Protein AF-A0A2S9YL55-F1 (afdb_monomer)

pLDDT: mean 90.39, std 11.92, range [36.88, 98.56]

Nearest PDB structures (foldseek):
  6w2v-assembly2_B  TM=3.670E-01  e=2.953E+00  synthetic construct
  8dk2-assembly1_D  TM=2.443E-01  e=1.886E+00  Pseudomonas aeruginosa PA14
  6h2f-assembly1_H  TM=2.103E-01  e=3.089E+00  Aeromonas hydrophila subsp. hydrophila AL09-71
  8q72-assembly1_B  TM=2.507E-01  e=6.330E+00  Escherichia coli

Radius of gyration: 18.25 Å; Cα contacts (8 Å, |Δi|>4): 245; chains: 1; bounding box: 49×37×56 Å

Sequence (225 aa):
MFEYATLRELLMPIHGVIGLVAILSGVVALSLPKRPSGHPWAGRLFMLSMGLAIAVAAPVVFVGGNLFLMGVGLLVIYHGLVAWRLARLQPPKRRPGPLDRALHPGFAGAFLLFGGYGAWALLEGQGMGVVALVLSTISLGSVWHFRRFMNLDVFEADAWVGEHIRGVAAAFIASLTAFAAATGPRLAPGIPAVVLWLGPTVLLTPLFIWFGRQQEQPGSAADRP

Structure (mmCIF, N/CA/C/O backbone):
data_AF-A0A2S9YL55-F1
#
_entry.id   AF-A0A2S9YL55-F1
#
loop_
_atom_site.group_PDB
_atom_site.id
_atom_site.type_symbol
_atom_site.label_atom_id
_atom_site.label_alt_id
_atom_site.label_comp_id
_atom_site.label_asym_id
_atom_site.label_entity_id
_atom_site.label_seq_id
_atom_site.pdbx_PDB_ins_code
_atom_site.Cartn_x
_atom_site.Cartn_y
_atom_site.Cartn_z
_atom_site.occupancy
_atom_site.B_iso_or_equiv
_atom_site.auth_seq_id
_atom_site.auth_comp_id
_atom_site.auth_asym_id
_atom_site.auth_atom_id
_atom_site.pdbx_PDB_model_num
ATOM 1 N N . MET A 1 1 ? 21.821 7.452 -15.504 1.00 60.72 1 MET A N 1
ATOM 2 C CA . MET A 1 1 ? 22.178 6.067 -15.105 1.00 60.72 1 MET A CA 1
ATOM 3 C C . MET A 1 1 ? 23.008 6.020 -13.824 1.00 60.72 1 MET A C 1
ATOM 5 O O . MET A 1 1 ? 22.639 5.258 -12.944 1.00 60.72 1 MET A O 1
ATOM 9 N N . PHE A 1 2 ? 24.058 6.842 -13.682 1.00 67.94 2 PHE A N 1
ATOM 10 C CA . PHE A 1 2 ? 24.891 6.899 -12.466 1.00 67.94 2 PHE A CA 1
ATOM 11 C C . PHE A 1 2 ? 24.083 7.199 -11.185 1.00 67.94 2 PHE A C 1
ATOM 13 O O . PHE A 1 2 ? 24.164 6.456 -10.217 1.00 67.94 2 PHE A O 1
ATOM 20 N N . GLU A 1 3 ? 23.197 8.199 -11.227 1.00 84.31 3 GLU A N 1
ATOM 21 C CA . GLU A 1 3 ? 22.376 8.608 -10.076 1.00 84.31 3 GLU A CA 1
ATOM 22 C C . GLU A 1 3 ? 21.428 7.506 -9.559 1.00 84.31 3 GLU A C 1
ATOM 24 O O . GLU A 1 3 ? 21.328 7.280 -8.356 1.00 84.31 3 GLU A O 1
ATOM 29 N N . TYR A 1 4 ? 20.784 6.750 -10.459 1.00 90.06 4 TYR A N 1
ATOM 30 C CA . TYR A 1 4 ? 19.896 5.646 -10.075 1.00 90.06 4 TYR A CA 1
ATOM 31 C C . TYR A 1 4 ? 20.648 4.504 -9.379 1.00 90.06 4 TYR A C 1
ATOM 33 O O . TYR A 1 4 ? 20.168 3.973 -8.376 1.00 90.06 4 TYR A O 1
ATOM 41 N N . ALA A 1 5 ? 21.820 4.123 -9.900 1.00 91.06 5 ALA A N 1
ATOM 42 C CA . ALA A 1 5 ? 22.627 3.052 -9.322 1.00 91.06 5 ALA A CA 1
ATOM 43 C C . ALA A 1 5 ? 23.057 3.404 -7.891 1.00 91.06 5 ALA A C 1
ATOM 45 O O . ALA A 1 5 ? 22.820 2.617 -6.975 1.00 91.06 5 ALA A O 1
ATOM 46 N N . THR A 1 6 ? 23.562 4.624 -7.686 1.00 92.69 6 THR A N 1
ATOM 47 C CA . THR A 1 6 ? 23.957 5.125 -6.364 1.00 92.69 6 THR A CA 1
ATOM 48 C C . THR A 1 6 ? 22.781 5.164 -5.385 1.00 92.69 6 THR A C 1
ATOM 50 O O . THR A 1 6 ? 22.899 4.662 -4.267 1.00 92.69 6 THR A O 1
ATOM 53 N N . LEU A 1 7 ? 21.619 5.691 -5.799 1.00 93.06 7 LEU A N 1
ATOM 54 C CA . LEU A 1 7 ? 20.410 5.694 -4.961 1.00 93.06 7 LEU A CA 1
ATOM 55 C C . LEU A 1 7 ? 20.007 4.277 -4.555 1.00 93.06 7 LEU A C 1
ATOM 57 O O . LEU A 1 7 ? 19.679 4.018 -3.398 1.00 93.06 7 LEU A O 1
ATOM 61 N N . ARG A 1 8 ? 20.031 3.345 -5.508 1.00 93.50 8 ARG A N 1
ATOM 62 C CA . ARG A 1 8 ? 19.624 1.962 -5.281 1.00 93.50 8 ARG A CA 1
ATOM 63 C C . ARG A 1 8 ? 20.569 1.236 -4.326 1.00 93.50 8 ARG A C 1
ATOM 65 O O . ARG A 1 8 ? 20.087 0.530 -3.444 1.00 93.50 8 ARG A O 1
ATOM 72 N N . GLU A 1 9 ? 21.878 1.387 -4.498 1.00 94.19 9 GLU A N 1
ATOM 73 C CA . GLU A 1 9 ? 22.893 0.757 -3.643 1.00 94.19 9 GLU A CA 1
ATOM 74 C C . GLU A 1 9 ? 22.831 1.264 -2.202 1.00 94.19 9 GLU A C 1
ATOM 76 O O . GLU A 1 9 ? 22.986 0.475 -1.273 1.00 94.19 9 GLU A O 1
ATOM 81 N N . LEU A 1 10 ? 22.524 2.549 -2.010 1.00 95.12 10 LEU A N 1
ATOM 82 C CA . LEU A 1 10 ? 22.403 3.147 -0.684 1.00 95.12 10 LEU A CA 1
ATOM 83 C C . LEU A 1 10 ? 21.066 2.815 -0.001 1.00 95.12 10 LEU A C 1
ATOM 85 O O . LEU A 1 10 ? 21.038 2.412 1.161 1.00 95.12 10 LEU A O 1
ATOM 89 N N . LEU A 1 11 ? 19.943 2.996 -0.704 1.00 96.44 11 LEU A N 1
ATOM 90 C CA . LEU A 1 11 ? 18.610 2.976 -0.091 1.00 96.44 11 LEU A CA 1
ATOM 91 C C . LEU A 1 11 ? 18.001 1.573 -0.008 1.00 96.44 11 LEU A C 1
ATOM 93 O O . LEU A 1 11 ? 17.293 1.273 0.954 1.00 96.44 11 LEU A O 1
ATOM 97 N N . MET A 1 12 ? 18.262 0.685 -0.975 1.00 94.12 12 MET A N 1
ATOM 98 C CA . MET A 1 12 ? 17.594 -0.623 -1.001 1.00 94.12 12 MET A CA 1
ATOM 99 C C . MET A 1 12 ? 18.006 -1.580 0.125 1.00 94.12 12 MET A C 1
ATOM 101 O O . MET A 1 12 ? 17.120 -2.286 0.611 1.00 94.12 12 MET A O 1
ATOM 105 N N . PRO A 1 13 ? 19.270 -1.628 0.594 1.00 94.56 13 PRO A N 1
ATOM 106 C CA . PRO A 1 13 ? 19.617 -2.421 1.774 1.00 94.56 13 PRO A CA 1
ATOM 107 C C . PRO A 1 13 ? 18.875 -1.942 3.028 1.00 94.56 13 PRO A C 1
ATOM 109 O O . PRO A 1 13 ? 18.306 -2.753 3.759 1.00 94.56 13 PRO A O 1
ATOM 112 N N . ILE A 1 14 ? 18.806 -0.620 3.226 1.00 96.69 14 ILE A N 1
ATOM 113 C CA . ILE A 1 14 ? 18.085 0.013 4.339 1.00 96.69 14 ILE A CA 1
ATOM 114 C C . ILE A 1 14 ? 16.592 -0.330 4.257 1.00 96.69 14 ILE A C 1
ATOM 116 O O . ILE A 1 14 ? 16.011 -0.824 5.224 1.00 96.69 14 ILE A O 1
ATOM 120 N N . HIS A 1 15 ? 15.983 -0.147 3.083 1.00 96.06 15 HIS A N 1
ATOM 121 C CA . HIS A 1 15 ? 14.601 -0.546 2.824 1.00 96.06 15 HIS A CA 1
ATOM 122 C C . HIS A 1 15 ? 14.368 -2.033 3.113 1.00 96.06 15 HIS A C 1
ATOM 124 O O . HIS A 1 15 ? 13.374 -2.371 3.747 1.00 96.06 15 HIS A O 1
ATOM 130 N N . GLY A 1 16 ? 15.274 -2.917 2.685 1.00 94.38 16 GLY A N 1
ATOM 131 C CA . GLY A 1 16 ? 15.149 -4.362 2.876 1.00 94.38 16 GLY A CA 1
ATOM 132 C C . GLY A 1 16 ? 15.063 -4.759 4.351 1.00 94.38 16 GLY A C 1
ATOM 133 O O . GLY A 1 16 ? 14.180 -5.531 4.725 1.00 94.38 16 GLY A O 1
ATOM 134 N N . VAL A 1 17 ? 15.918 -4.183 5.202 1.00 96.25 17 VAL A N 1
ATOM 135 C CA . VAL A 1 17 ? 15.889 -4.428 6.656 1.00 96.25 17 VAL A CA 1
ATOM 136 C C . VAL A 1 17 ? 14.592 -3.905 7.273 1.00 96.25 17 VAL A C 1
ATOM 138 O O . VAL A 1 17 ? 13.907 -4.628 7.995 1.00 96.25 17 VAL A O 1
ATOM 141 N N . ILE A 1 18 ? 14.216 -2.664 6.961 1.00 97.62 18 ILE A N 1
ATOM 142 C CA . ILE A 1 18 ? 13.022 -2.024 7.531 1.00 97.62 18 ILE A CA 1
ATOM 143 C C . ILE A 1 18 ? 11.742 -2.731 7.056 1.00 97.62 18 ILE A C 1
ATOM 145 O O . ILE A 1 18 ? 10.824 -2.955 7.844 1.00 97.62 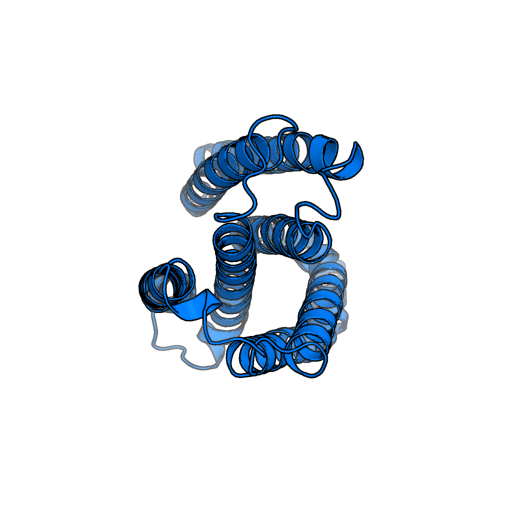18 ILE A O 1
ATOM 149 N N . GLY A 1 19 ? 11.692 -3.136 5.787 1.00 96.12 19 GLY A N 1
ATOM 150 C CA . GLY A 1 19 ? 10.588 -3.892 5.202 1.00 96.12 19 GLY A CA 1
ATOM 151 C C . GLY A 1 19 ? 10.430 -5.277 5.827 1.00 96.12 19 GLY A C 1
ATOM 152 O O . GLY A 1 19 ? 9.305 -5.704 6.088 1.00 96.12 19 GLY A O 1
ATOM 153 N N . LEU A 1 20 ? 11.535 -5.954 6.156 1.00 95.75 20 LEU A N 1
ATOM 154 C CA . LEU A 1 20 ? 11.481 -7.218 6.890 1.00 95.75 20 LEU A CA 1
ATOM 155 C C . LEU A 1 20 ? 10.920 -7.022 8.305 1.00 95.75 20 LEU A C 1
ATOM 157 O O . LEU A 1 20 ? 10.055 -7.788 8.727 1.00 95.75 20 LEU A O 1
ATOM 161 N N . VAL A 1 21 ? 11.339 -5.966 9.015 1.00 98.00 21 VAL A N 1
ATOM 162 C CA . VAL A 1 21 ? 10.763 -5.603 10.325 1.00 98.00 21 VAL A CA 1
ATOM 163 C C . VAL A 1 21 ? 9.258 -5.346 10.211 1.00 98.00 21 VAL A C 1
ATOM 165 O O . VAL A 1 21 ? 8.498 -5.812 11.064 1.00 98.00 21 VAL A O 1
ATOM 168 N N . ALA A 1 22 ? 8.806 -4.674 9.147 1.00 97.44 22 ALA A N 1
ATOM 169 C CA . ALA A 1 22 ? 7.382 -4.478 8.886 1.00 97.44 22 ALA A CA 1
ATOM 170 C C . ALA A 1 22 ? 6.656 -5.818 8.740 1.00 97.44 22 ALA A C 1
ATOM 172 O O . ALA A 1 22 ? 5.742 -6.111 9.506 1.00 97.44 22 ALA A O 1
ATOM 173 N N . ILE A 1 23 ? 7.097 -6.690 7.836 1.00 96.81 23 ILE A N 1
ATOM 174 C CA . ILE A 1 23 ? 6.432 -7.981 7.611 1.00 96.81 23 ILE A CA 1
ATOM 175 C C . ILE A 1 23 ? 6.397 -8.823 8.893 1.00 96.81 23 ILE A C 1
ATOM 177 O O . ILE A 1 23 ? 5.333 -9.320 9.266 1.00 96.81 23 ILE A O 1
ATOM 181 N N . LEU A 1 24 ? 7.521 -8.942 9.605 1.00 97.81 24 LEU A N 1
ATOM 182 C CA . LEU A 1 24 ? 7.599 -9.732 10.836 1.00 97.81 24 LEU A CA 1
ATOM 183 C C . LEU A 1 24 ? 6.692 -9.171 11.937 1.00 97.81 24 LEU A C 1
ATOM 185 O O . LEU A 1 24 ? 5.960 -9.928 12.573 1.00 97.81 24 LEU A O 1
ATOM 189 N N . SER A 1 25 ? 6.680 -7.853 12.141 1.00 97.31 25 SER A N 1
ATOM 190 C CA . SER A 1 25 ? 5.777 -7.228 13.116 1.00 97.31 25 SER A CA 1
ATOM 191 C C . SER A 1 25 ? 4.303 -7.348 12.717 1.00 97.31 25 SER A C 1
ATOM 193 O O . SER A 1 25 ? 3.460 -7.531 13.593 1.00 97.31 25 SER A O 1
ATOM 195 N N . GLY A 1 26 ? 3.987 -7.347 11.417 1.00 95.50 26 GLY A N 1
ATOM 196 C CA . GLY A 1 26 ? 2.656 -7.659 10.895 1.00 95.50 26 GLY A CA 1
ATOM 197 C C . GLY A 1 26 ? 2.220 -9.088 11.229 1.00 95.50 26 GLY A C 1
ATOM 198 O O . GLY A 1 26 ? 1.135 -9.284 11.775 1.00 95.50 26 GLY A O 1
ATOM 199 N N . VAL A 1 27 ? 3.089 -10.082 11.006 1.00 96.12 27 VAL A N 1
ATOM 200 C CA . VAL A 1 27 ? 2.835 -11.483 11.401 1.00 96.12 27 VAL A CA 1
ATOM 201 C C . VAL A 1 27 ? 2.608 -11.593 12.909 1.00 96.12 27 VAL A C 1
ATOM 203 O O . VAL A 1 27 ? 1.635 -12.207 13.344 1.00 96.12 27 VAL A O 1
ATOM 206 N N . VAL A 1 28 ? 3.459 -10.956 13.718 1.00 96.12 28 VAL A N 1
ATOM 207 C CA . VAL A 1 28 ? 3.296 -10.924 15.179 1.00 96.12 28 VAL A CA 1
ATOM 208 C C . VAL A 1 28 ? 1.954 -10.291 15.563 1.00 96.12 28 VAL A C 1
ATOM 210 O O . VAL A 1 28 ? 1.225 -10.854 16.378 1.00 96.12 28 VAL A O 1
ATOM 213 N N . ALA A 1 29 ? 1.569 -9.166 14.954 1.00 93.50 29 ALA A N 1
ATOM 214 C CA . ALA A 1 29 ? 0.298 -8.500 15.236 1.00 93.50 29 ALA A CA 1
ATOM 215 C C . ALA A 1 29 ? -0.919 -9.383 14.909 1.00 93.50 29 ALA A C 1
ATOM 217 O O . ALA A 1 29 ? -1.892 -9.382 15.669 1.00 93.50 29 ALA A O 1
ATOM 218 N N . LEU A 1 30 ? -0.867 -10.146 13.814 1.00 90.50 30 LEU A N 1
ATOM 219 C CA . LEU A 1 30 ? -1.931 -11.072 13.409 1.00 90.50 30 LEU A CA 1
ATOM 220 C C . LEU A 1 30 ? -2.069 -12.255 14.378 1.00 90.50 30 LEU A C 1
ATOM 222 O O . LEU A 1 30 ? -3.193 -12.635 14.730 1.00 90.50 30 LEU A O 1
ATOM 226 N N . SER A 1 31 ? -0.938 -12.781 14.851 1.00 91.12 31 SER A N 1
ATOM 227 C CA . SER A 1 31 ? -0.866 -13.929 15.763 1.00 91.12 31 SER A CA 1
ATOM 228 C C . SER A 1 31 ? -1.225 -13.587 17.209 1.00 91.12 31 SER A C 1
ATOM 230 O O . SER A 1 31 ? -1.668 -14.455 17.959 1.00 91.12 31 SER A O 1
ATOM 232 N N . LEU A 1 32 ? -1.061 -12.329 17.626 1.00 90.69 32 LEU A N 1
ATOM 233 C CA . LEU A 1 32 ? -1.348 -11.930 18.999 1.00 90.69 32 LEU A CA 1
ATOM 234 C C . LEU A 1 32 ? -2.860 -11.884 19.300 1.00 90.69 32 LEU A C 1
ATOM 236 O O . LEU A 1 32 ? -3.681 -11.565 18.425 1.00 90.69 32 LEU A O 1
ATOM 240 N N . PRO A 1 33 ? -3.253 -12.155 20.561 1.00 86.31 33 PRO A N 1
ATOM 241 C CA . PRO A 1 33 ? -4.602 -11.890 21.040 1.00 86.31 33 PRO A CA 1
ATOM 242 C C . PRO A 1 33 ? -4.965 -10.412 20.872 1.00 86.31 33 PRO A C 1
ATOM 244 O O . PRO A 1 33 ? -4.130 -9.524 21.066 1.00 86.31 33 PRO A O 1
ATOM 247 N N . LYS A 1 34 ? -6.234 -10.139 20.554 1.00 83.69 34 LYS A N 1
ATOM 248 C CA . LYS A 1 34 ? -6.747 -8.804 20.210 1.00 83.69 34 LYS A CA 1
ATOM 249 C C . LYS A 1 34 ? -7.053 -8.036 21.505 1.00 83.69 34 LYS A C 1
ATOM 251 O O . LYS A 1 34 ? -8.192 -7.710 21.811 1.00 83.69 34 LYS A O 1
ATOM 256 N N . ARG A 1 35 ? -6.001 -7.848 22.309 1.00 82.50 35 ARG A N 1
ATOM 257 C CA . ARG A 1 35 ? -5.983 -7.305 23.677 1.00 82.50 35 ARG A CA 1
ATOM 258 C C . ARG A 1 35 ? -5.182 -5.995 23.724 1.00 82.50 35 ARG A C 1
ATOM 260 O O . ARG A 1 35 ? -4.337 -5.779 22.854 1.00 82.50 35 ARG A O 1
ATOM 267 N N . PRO A 1 36 ? -5.384 -5.131 24.734 1.00 77.25 36 PRO A N 1
ATOM 268 C CA . PRO A 1 36 ? -4.877 -3.752 24.739 1.00 77.25 36 PRO A CA 1
ATOM 269 C C . PRO A 1 36 ? -3.349 -3.551 24.854 1.00 77.25 36 PRO A C 1
ATOM 271 O O . PRO A 1 36 ? -2.915 -2.411 24.988 1.00 77.25 36 PRO A O 1
ATOM 274 N N . SER A 1 37 ? -2.513 -4.590 24.767 1.00 84.31 37 SER A N 1
ATOM 275 C CA . SER A 1 37 ? -1.050 -4.468 24.897 1.00 84.31 37 SER A CA 1
ATOM 276 C C . SER A 1 37 ? -0.289 -4.963 23.663 1.00 84.31 37 SER A C 1
ATOM 278 O O . SER A 1 37 ? 0.221 -4.158 22.884 1.00 84.31 37 SER A O 1
ATOM 280 N N . GLY A 1 38 ? -0.242 -6.281 23.456 1.00 91.44 38 GLY A N 1
ATOM 281 C CA . GLY A 1 38 ? 0.610 -6.911 22.446 1.00 91.44 38 GLY A CA 1
ATOM 282 C C . GLY A 1 38 ? 0.236 -6.553 21.005 1.00 91.44 38 GLY A C 1
ATOM 283 O O . GLY A 1 38 ? 1.070 -6.041 20.260 1.00 91.44 38 GLY A O 1
ATOM 284 N N . HIS A 1 39 ? -1.020 -6.791 20.609 1.00 93.50 39 HIS A N 1
ATOM 285 C CA . HIS A 1 39 ? -1.483 -6.528 19.241 1.00 93.50 39 HIS A CA 1
ATOM 286 C C . HIS A 1 39 ? -1.327 -5.045 18.834 1.00 93.50 39 HIS A C 1
ATOM 288 O O . HIS A 1 39 ? -0.728 -4.785 17.789 1.00 93.50 39 HIS A O 1
ATOM 294 N N . PRO A 1 40 ? -1.757 -4.053 19.647 1.00 92.62 40 PRO A N 1
ATOM 295 C CA . PRO A 1 40 ? -1.553 -2.643 19.325 1.00 92.62 40 PRO A CA 1
ATOM 296 C C . PRO A 1 40 ? -0.082 -2.240 19.221 1.00 92.62 40 PRO A C 1
ATOM 298 O O . PRO A 1 40 ? 0.251 -1.404 18.387 1.00 92.62 40 PRO A O 1
ATOM 301 N N . TRP A 1 41 ? 0.804 -2.800 20.050 1.00 95.75 41 TRP A N 1
ATOM 302 C CA . TRP A 1 41 ? 2.236 -2.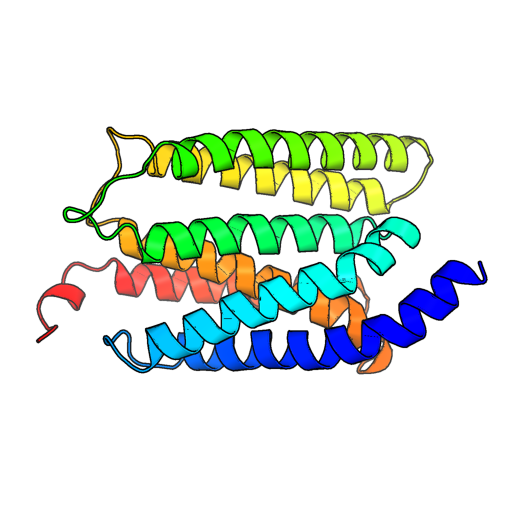508 19.961 1.00 95.75 41 TRP A CA 1
ATOM 303 C C . TRP A 1 41 ? 2.830 -3.034 18.649 1.00 95.75 41 TRP A C 1
ATOM 305 O O . TRP A 1 41 ? 3.434 -2.264 17.901 1.00 95.75 41 TRP A O 1
ATOM 315 N N . ALA A 1 42 ? 2.577 -4.305 18.322 1.00 96.19 42 ALA A N 1
ATOM 316 C CA . ALA A 1 42 ? 3.061 -4.918 17.086 1.00 96.19 42 ALA A CA 1
ATOM 317 C C . ALA A 1 42 ? 2.483 -4.221 15.842 1.00 96.19 42 ALA A C 1
ATOM 319 O O . ALA A 1 42 ? 3.215 -3.934 14.899 1.00 96.19 42 ALA A O 1
ATOM 320 N N . GLY A 1 43 ? 1.199 -3.844 15.872 1.00 95.06 43 GLY A N 1
ATOM 321 C CA . GLY A 1 43 ? 0.555 -3.084 14.799 1.00 95.06 43 GLY A CA 1
ATOM 322 C C . GLY A 1 43 ? 1.138 -1.678 14.605 1.00 95.06 43 GLY A C 1
ATOM 323 O O . GLY A 1 43 ? 1.261 -1.211 13.475 1.00 95.06 43 GLY A O 1
ATOM 324 N N . ARG A 1 44 ? 1.556 -0.996 15.682 1.00 95.94 44 ARG A N 1
ATOM 325 C CA . ARG A 1 44 ? 2.275 0.290 15.579 1.00 95.94 44 ARG A CA 1
ATOM 326 C C . ARG A 1 44 ? 3.655 0.110 14.969 1.00 95.94 44 ARG A C 1
ATOM 328 O O . ARG A 1 44 ? 4.023 0.904 14.108 1.00 95.94 44 ARG A O 1
ATOM 335 N N . LEU A 1 45 ? 4.393 -0.917 15.392 1.00 97.38 45 LEU A N 1
ATOM 336 C CA . LEU A 1 45 ? 5.698 -1.229 14.815 1.00 97.38 45 LEU A CA 1
ATOM 337 C C . LEU A 1 45 ? 5.571 -1.544 13.318 1.00 97.38 45 LEU A C 1
ATOM 339 O O . LEU A 1 45 ? 6.321 -0.971 12.530 1.00 97.38 45 LEU A O 1
ATOM 343 N N . PHE A 1 46 ? 4.576 -2.347 12.927 1.00 96.94 46 PHE A N 1
ATOM 344 C CA . PHE A 1 46 ? 4.237 -2.622 11.527 1.00 96.94 46 PHE A CA 1
ATOM 345 C C . PHE A 1 46 ? 3.994 -1.334 10.746 1.00 96.94 46 PHE A C 1
ATOM 347 O O . PHE A 1 46 ? 4.664 -1.082 9.751 1.00 96.94 46 PHE A O 1
ATOM 354 N N . MET A 1 47 ? 3.099 -0.470 11.227 1.00 96.62 47 MET A N 1
ATOM 355 C CA . MET A 1 47 ? 2.757 0.769 10.528 1.00 96.62 47 MET A CA 1
ATOM 356 C C . MET A 1 47 ? 3.933 1.745 10.405 1.00 96.62 47 MET A C 1
ATOM 358 O O . MET A 1 47 ? 4.115 2.350 9.349 1.00 96.62 47 MET A O 1
ATOM 362 N N . LEU A 1 48 ? 4.734 1.903 11.464 1.00 97.50 48 LEU A N 1
ATOM 363 C CA . LEU A 1 48 ? 5.891 2.802 11.458 1.00 97.50 48 LEU A CA 1
ATOM 364 C C . LEU A 1 48 ? 6.992 2.301 10.521 1.00 97.50 48 LEU A C 1
ATOM 366 O O . LEU A 1 48 ? 7.495 3.066 9.701 1.00 97.50 48 LEU A O 1
ATOM 370 N N . SER A 1 49 ? 7.342 1.017 10.613 1.00 97.81 49 SER A N 1
ATOM 371 C CA . SER A 1 49 ? 8.357 0.412 9.744 1.00 97.81 49 SER A CA 1
ATOM 372 C C . SER A 1 49 ? 7.902 0.373 8.286 1.00 97.81 49 SER A C 1
ATOM 374 O O . SER A 1 49 ? 8.671 0.742 7.408 1.00 97.81 49 SER A O 1
ATOM 376 N N . MET A 1 50 ? 6.640 0.046 8.011 1.00 97.12 50 MET A N 1
ATOM 377 C CA . MET A 1 50 ? 6.068 0.094 6.664 1.00 97.12 50 MET A CA 1
ATOM 378 C C . MET A 1 50 ? 6.132 1.507 6.065 1.00 97.12 50 MET A C 1
ATOM 380 O O . MET A 1 50 ? 6.586 1.676 4.934 1.00 97.12 50 MET A O 1
ATOM 384 N N . GLY A 1 51 ? 5.737 2.534 6.828 1.00 96.75 51 GLY A N 1
ATOM 385 C CA . GLY A 1 51 ? 5.826 3.929 6.388 1.00 96.75 51 GLY A CA 1
ATOM 386 C C . GLY A 1 51 ? 7.263 4.365 6.093 1.00 96.75 51 GLY A C 1
ATOM 387 O O . GLY A 1 51 ? 7.523 4.987 5.063 1.00 96.75 51 GLY A O 1
ATOM 388 N N . LEU A 1 52 ? 8.211 3.978 6.950 1.00 97.75 52 LEU A N 1
ATOM 389 C CA . LEU A 1 52 ? 9.630 4.259 6.743 1.00 97.75 52 LEU A CA 1
ATOM 390 C C . LEU A 1 52 ? 10.193 3.504 5.527 1.00 97.75 52 LEU A C 1
ATOM 392 O O . LEU A 1 52 ? 10.912 4.092 4.725 1.00 97.75 52 LEU A O 1
ATOM 396 N N . ALA A 1 53 ? 9.830 2.233 5.341 1.00 97.44 53 ALA A N 1
ATOM 397 C CA . ALA A 1 53 ? 10.243 1.439 4.188 1.00 97.44 53 ALA A CA 1
ATOM 398 C C . ALA A 1 53 ? 9.768 2.075 2.874 1.00 97.44 53 ALA A C 1
ATOM 400 O O . ALA A 1 53 ? 10.550 2.166 1.927 1.00 97.44 53 ALA A O 1
ATOM 401 N N . ILE A 1 54 ? 8.522 2.555 2.825 1.00 96.00 54 ILE A N 1
ATOM 402 C CA . ILE A 1 54 ? 7.977 3.285 1.675 1.00 96.00 54 ILE A CA 1
ATOM 403 C C . ILE A 1 54 ? 8.758 4.577 1.427 1.00 96.00 54 ILE A C 1
ATOM 405 O O . ILE A 1 54 ? 9.151 4.831 0.291 1.00 96.00 54 ILE A O 1
ATOM 409 N N . ALA A 1 55 ? 9.017 5.370 2.470 1.00 96.62 55 ALA A N 1
ATOM 410 C CA . ALA A 1 55 ? 9.756 6.625 2.337 1.00 96.62 55 ALA A CA 1
ATOM 411 C C . ALA A 1 55 ? 11.173 6.405 1.779 1.00 96.62 55 ALA A C 1
ATOM 413 O O . ALA A 1 55 ? 11.605 7.137 0.893 1.00 96.62 55 ALA A O 1
ATOM 414 N N . VAL A 1 56 ? 11.866 5.360 2.244 1.00 96.88 56 VAL A N 1
ATOM 415 C CA . VAL A 1 56 ? 13.211 4.996 1.769 1.00 96.88 56 VAL A CA 1
ATOM 416 C C . VAL A 1 56 ? 13.184 4.462 0.331 1.00 96.88 56 VAL A C 1
ATOM 418 O O . VAL A 1 56 ? 14.073 4.780 -0.453 1.00 96.88 56 VAL A O 1
ATOM 421 N N . ALA A 1 57 ? 12.175 3.670 -0.048 1.00 95.50 57 ALA A N 1
ATOM 422 C CA . ALA A 1 57 ? 12.080 3.111 -1.400 1.00 95.50 57 ALA A CA 1
ATOM 423 C C . ALA A 1 57 ? 11.584 4.108 -2.454 1.00 95.50 57 ALA A C 1
ATOM 425 O O . ALA A 1 57 ? 11.885 3.930 -3.636 1.00 95.50 57 ALA A O 1
ATOM 426 N N . ALA A 1 58 ? 10.830 5.138 -2.055 1.00 94.44 58 ALA A N 1
ATOM 427 C CA . ALA A 1 58 ? 10.171 6.050 -2.983 1.00 94.44 58 ALA A CA 1
ATOM 428 C C . ALA A 1 58 ? 11.130 6.646 -4.034 1.00 94.44 58 ALA A C 1
ATOM 430 O O . ALA A 1 58 ? 10.837 6.480 -5.220 1.00 94.44 58 ALA A O 1
ATOM 431 N N . PRO A 1 59 ? 12.296 7.234 -3.686 1.00 94.38 59 PRO A N 1
ATOM 432 C CA . PRO A 1 59 ? 13.205 7.798 -4.687 1.00 94.38 59 PRO A CA 1
ATOM 433 C C . PRO A 1 59 ? 13.654 6.772 -5.735 1.00 94.38 59 PRO A C 1
ATOM 435 O O . PRO A 1 59 ? 13.645 7.059 -6.929 1.00 94.38 59 PRO A O 1
ATOM 438 N N . VAL A 1 60 ? 13.979 5.548 -5.304 1.00 94.31 60 VAL A N 1
ATOM 439 C CA . VAL A 1 60 ? 14.420 4.467 -6.201 1.00 94.31 60 VAL A CA 1
ATOM 440 C C . VAL A 1 60 ? 13.290 4.041 -7.138 1.00 94.31 60 VAL A C 1
ATOM 442 O O . VAL A 1 60 ? 13.520 3.820 -8.324 1.00 94.31 60 VAL A O 1
ATOM 445 N N . VAL A 1 61 ? 12.064 3.932 -6.627 1.00 93.31 61 VAL A N 1
ATOM 446 C CA . VAL A 1 61 ? 10.902 3.508 -7.417 1.00 93.31 61 VAL A CA 1
ATOM 447 C C . VAL A 1 61 ? 10.505 4.570 -8.447 1.00 93.31 61 VAL A C 1
ATOM 449 O O . VAL A 1 61 ? 10.256 4.213 -9.599 1.00 93.31 61 VAL A O 1
ATOM 452 N N . PHE A 1 62 ? 10.498 5.852 -8.065 1.00 91.19 62 PHE A N 1
ATOM 453 C CA . PHE A 1 62 ? 10.161 6.956 -8.970 1.00 91.19 62 PHE A CA 1
ATOM 454 C C . PHE A 1 62 ? 11.221 7.154 -10.057 1.00 91.19 62 PHE A C 1
ATOM 456 O O . PHE A 1 62 ? 10.875 7.187 -11.234 1.00 91.19 62 PHE A O 1
ATOM 463 N N . VAL A 1 63 ? 12.508 7.219 -9.692 1.00 92.69 63 VAL A N 1
ATOM 464 C CA . VAL A 1 63 ? 13.602 7.379 -10.671 1.00 92.69 63 VAL A CA 1
ATOM 465 C C . VAL A 1 63 ? 13.731 6.143 -11.564 1.00 92.69 63 VAL A C 1
ATOM 467 O O . VAL A 1 63 ? 14.044 6.257 -12.745 1.00 92.69 63 VAL A O 1
ATOM 470 N N . GLY A 1 64 ? 13.470 4.953 -11.017 1.00 90.56 64 GLY A N 1
ATOM 471 C CA . GLY A 1 64 ? 13.512 3.697 -11.761 1.00 90.56 64 GLY A CA 1
ATOM 472 C C . GLY A 1 64 ? 12.287 3.425 -12.639 1.00 90.56 64 GLY A C 1
ATOM 473 O O . GLY A 1 64 ? 12.300 2.434 -13.364 1.00 90.56 64 GLY A O 1
ATOM 474 N N . GLY A 1 65 ? 11.226 4.237 -12.552 1.00 90.31 65 GLY A N 1
ATOM 475 C CA . GLY A 1 65 ? 10.009 4.071 -13.355 1.00 90.31 65 GLY A CA 1
ATOM 476 C C . GLY A 1 65 ? 9.299 2.724 -13.162 1.00 90.31 65 GLY A C 1
ATOM 477 O O . GLY A 1 65 ? 8.661 2.220 -14.085 1.00 90.31 65 GLY A O 1
ATOM 478 N N . ASN A 1 66 ? 9.422 2.090 -11.989 1.00 91.94 66 ASN A N 1
ATOM 479 C CA . ASN A 1 66 ? 8.847 0.761 -11.770 1.00 91.94 66 ASN A CA 1
ATOM 480 C C . ASN A 1 66 ? 7.339 0.854 -11.486 1.00 91.94 66 ASN A C 1
ATOM 482 O O . ASN A 1 66 ? 6.912 0.901 -10.331 1.00 91.94 66 ASN A O 1
ATOM 486 N N . LEU A 1 67 ? 6.543 0.834 -12.560 1.00 92.94 67 LEU A N 1
ATOM 487 C CA . LEU A 1 67 ? 5.076 0.888 -12.538 1.00 92.94 67 LEU A CA 1
ATOM 488 C C . LEU A 1 67 ? 4.442 -0.065 -11.522 1.00 92.94 67 LEU A C 1
ATOM 490 O O . LEU A 1 67 ? 3.531 0.316 -10.787 1.00 92.94 67 LEU A O 1
ATOM 494 N N . PHE A 1 68 ? 4.936 -1.300 -11.462 1.00 94.50 68 PHE A N 1
ATOM 495 C CA . PHE A 1 68 ? 4.402 -2.317 -10.567 1.00 94.50 68 PHE A CA 1
ATOM 496 C C . PHE A 1 68 ? 4.585 -1.924 -9.094 1.00 94.50 68 PHE A C 1
ATOM 498 O O . PHE A 1 68 ? 3.616 -1.876 -8.335 1.00 94.50 68 PHE A O 1
ATOM 505 N N . LEU A 1 69 ? 5.814 -1.587 -8.692 1.00 94.44 69 LEU A N 1
ATOM 506 C CA . LEU A 1 69 ? 6.116 -1.213 -7.308 1.00 94.44 69 LEU A CA 1
ATOM 507 C C . LEU A 1 69 ? 5.502 0.137 -6.917 1.00 94.44 69 LEU A C 1
ATOM 509 O O . LEU A 1 69 ? 5.142 0.309 -5.754 1.00 94.44 69 LEU A O 1
ATOM 513 N N . MET A 1 70 ? 5.317 1.060 -7.867 1.00 94.56 70 MET A N 1
ATOM 514 C CA . MET A 1 70 ? 4.548 2.292 -7.643 1.00 94.56 70 MET A CA 1
ATOM 515 C C . MET A 1 70 ? 3.099 1.972 -7.259 1.00 94.56 70 MET A C 1
ATOM 517 O O . MET A 1 70 ? 2.617 2.446 -6.231 1.00 94.56 70 MET A O 1
ATOM 521 N N . GLY A 1 71 ? 2.418 1.133 -8.047 1.00 95.56 71 GLY A N 1
ATOM 522 C CA . GLY A 1 71 ? 1.024 0.759 -7.798 1.00 95.56 71 GLY A CA 1
ATOM 523 C C . GLY A 1 71 ? 0.838 0.003 -6.484 1.00 95.56 71 GLY A C 1
ATOM 524 O O . GLY A 1 71 ? -0.032 0.346 -5.681 1.00 95.56 71 GLY A O 1
ATOM 525 N N . VAL A 1 72 ? 1.696 -0.987 -6.222 1.00 96.56 72 VAL A N 1
ATOM 526 C CA . VAL A 1 72 ? 1.666 -1.741 -4.960 1.00 96.56 72 VAL A CA 1
ATOM 527 C C . VAL A 1 72 ? 2.003 -0.833 -3.772 1.00 96.56 72 VAL A C 1
ATOM 529 O O . VAL A 1 72 ? 1.335 -0.907 -2.745 1.00 96.56 72 VAL A O 1
ATOM 532 N N . GLY A 1 73 ? 2.965 0.083 -3.912 1.00 97.00 73 GLY A N 1
ATOM 533 C CA . GLY A 1 73 ? 3.281 1.080 -2.888 1.00 97.00 73 GLY A CA 1
ATOM 534 C C . GLY A 1 73 ? 2.083 1.967 -2.540 1.00 97.00 73 GLY A C 1
ATOM 535 O O . GLY A 1 73 ? 1.760 2.122 -1.363 1.00 97.00 73 GLY A O 1
ATOM 536 N N . LEU A 1 74 ? 1.364 2.484 -3.542 1.00 97.25 74 LEU A N 1
ATOM 537 C CA . LEU A 1 74 ? 0.138 3.265 -3.325 1.00 97.25 74 LEU A CA 1
ATOM 538 C C . LEU A 1 74 ? -0.945 2.456 -2.598 1.00 97.25 74 LE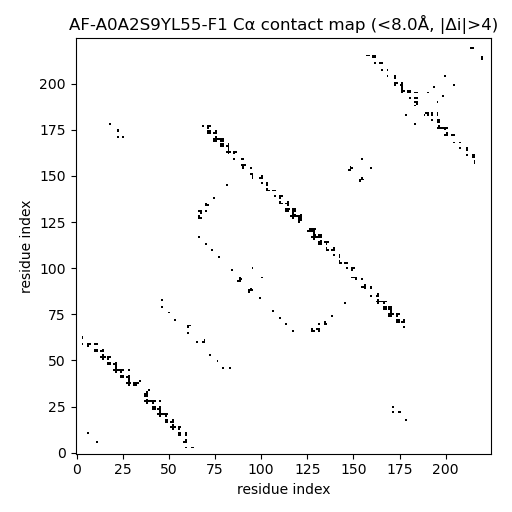U A C 1
ATOM 540 O O . LEU A 1 74 ? -1.583 2.976 -1.679 1.00 97.25 74 LEU A O 1
ATOM 544 N N . LEU A 1 75 ? -1.121 1.182 -2.960 1.00 97.44 75 LEU A N 1
ATOM 545 C CA . LEU A 1 75 ? -2.039 0.265 -2.278 1.00 97.44 75 LEU A CA 1
ATOM 546 C C . LEU A 1 75 ? -1.686 0.086 -0.799 1.00 97.44 75 LEU A C 1
ATOM 548 O O . LEU A 1 75 ? -2.583 0.183 0.044 1.00 97.44 75 LEU A O 1
ATOM 552 N N . VAL A 1 76 ? -0.405 -0.145 -0.491 1.00 97.81 76 VAL A N 1
ATOM 553 C CA . VAL A 1 76 ? 0.099 -0.295 0.883 1.00 97.81 76 VAL A CA 1
ATOM 554 C C . VAL A 1 76 ? -0.170 0.971 1.694 1.00 97.81 76 VAL A C 1
ATOM 556 O O . VAL A 1 76 ? -0.728 0.887 2.789 1.00 97.81 76 VAL A O 1
ATOM 559 N N . ILE A 1 77 ? 0.179 2.145 1.154 1.00 97.38 77 ILE A N 1
ATOM 560 C CA . ILE A 1 77 ? -0.028 3.426 1.841 1.00 97.38 77 ILE A CA 1
ATOM 561 C C . ILE A 1 77 ? -1.519 3.640 2.110 1.00 97.38 77 ILE A C 1
ATOM 563 O O . ILE A 1 77 ? -1.903 3.914 3.247 1.00 97.38 77 ILE A O 1
ATOM 567 N N . TYR A 1 78 ? -2.361 3.508 1.083 1.00 98.12 78 TYR A N 1
ATOM 568 C CA . TYR A 1 78 ? -3.787 3.793 1.195 1.00 98.12 78 TYR A CA 1
ATOM 569 C C . TYR A 1 78 ? -4.466 2.898 2.239 1.00 98.12 78 TYR A C 1
ATOM 571 O O . TYR A 1 78 ? -5.065 3.397 3.196 1.00 98.12 78 TYR A O 1
ATOM 579 N N . HIS A 1 79 ? -4.327 1.578 2.098 1.00 98.12 79 HIS A N 1
ATOM 580 C CA . HIS A 1 79 ? -4.971 0.621 2.996 1.00 98.12 79 HIS A CA 1
ATOM 581 C C . HIS A 1 79 ? -4.375 0.668 4.404 1.00 98.12 79 HIS A C 1
ATOM 583 O O . HIS A 1 79 ? -5.116 0.573 5.380 1.00 98.12 79 HIS A O 1
ATOM 589 N N . GLY A 1 80 ? -3.064 0.893 4.527 1.00 97.50 80 GLY A N 1
ATOM 590 C CA . GLY A 1 80 ? -2.401 1.066 5.815 1.00 97.50 80 GLY A CA 1
ATOM 591 C C . GLY A 1 80 ? -2.911 2.291 6.571 1.00 97.50 80 GLY A C 1
ATOM 592 O O . GLY A 1 80 ? -3.238 2.203 7.756 1.00 97.50 80 GLY A O 1
ATOM 593 N N . LEU A 1 81 ? -3.036 3.436 5.892 1.00 97.00 81 LEU A N 1
ATOM 594 C CA . LEU A 1 81 ? -3.584 4.648 6.501 1.00 97.00 81 LEU A CA 1
ATOM 595 C C . LEU A 1 81 ? -5.052 4.468 6.885 1.00 97.00 81 LEU A C 1
ATOM 597 O O . LEU A 1 81 ? -5.417 4.814 8.006 1.00 97.00 81 LEU A O 1
ATOM 601 N N . VA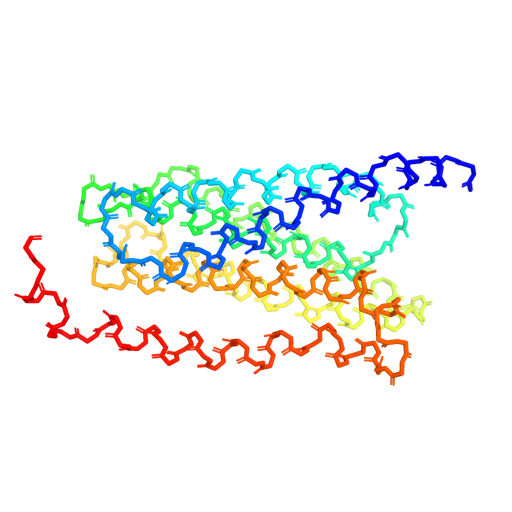L A 1 82 ? -5.878 3.891 6.009 1.00 96.38 82 VAL A N 1
ATOM 602 C CA . VAL A 1 82 ? -7.279 3.573 6.324 1.00 96.38 82 VAL A CA 1
ATOM 603 C C . VAL A 1 82 ? -7.371 2.663 7.547 1.00 96.38 82 VAL A C 1
ATOM 605 O O . VAL A 1 82 ? -8.064 2.999 8.505 1.00 96.38 82 VAL A O 1
ATOM 608 N N . ALA A 1 83 ? -6.618 1.564 7.574 1.00 95.44 83 ALA A N 1
ATOM 609 C CA . ALA A 1 83 ? -6.588 0.631 8.695 1.00 95.44 83 ALA A CA 1
ATOM 610 C C . ALA A 1 83 ? -6.176 1.308 10.007 1.00 95.44 83 ALA A C 1
ATOM 612 O O . ALA A 1 83 ? -6.781 1.068 11.054 1.00 95.44 83 ALA A O 1
ATOM 613 N N . TRP A 1 84 ? -5.170 2.182 9.952 1.00 95.44 84 TRP A N 1
ATOM 614 C CA . TRP A 1 84 ? -4.694 2.953 11.096 1.00 95.44 84 TRP A CA 1
ATOM 615 C C . TRP A 1 8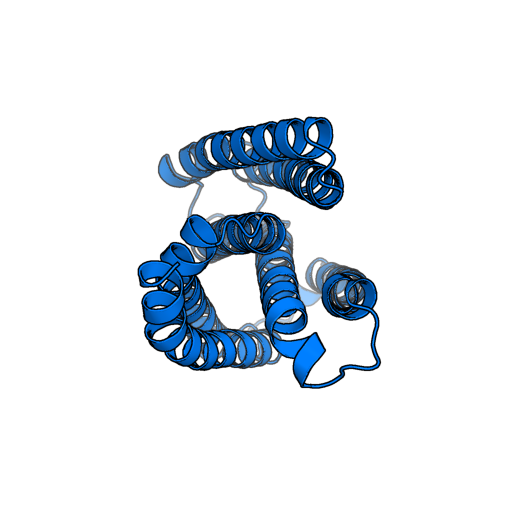4 ? -5.716 3.971 11.595 1.00 95.44 84 TRP A C 1
ATOM 617 O O . TRP A 1 84 ? -5.882 4.146 12.806 1.00 95.44 84 TRP A O 1
ATOM 627 N N . ARG A 1 85 ? -6.409 4.652 10.677 1.00 94.56 85 ARG A N 1
ATOM 628 C CA . ARG A 1 85 ? -7.500 5.568 11.017 1.00 94.56 85 ARG A CA 1
ATOM 629 C C . ARG A 1 85 ? -8.646 4.805 11.659 1.00 94.56 85 ARG A C 1
ATOM 631 O O . ARG A 1 85 ? -9.039 5.174 12.762 1.00 94.56 85 ARG A O 1
ATOM 638 N N . LEU A 1 86 ? -9.080 3.696 11.064 1.00 93.00 86 LEU A N 1
ATOM 639 C CA . LEU A 1 86 ? -10.098 2.819 11.635 1.00 93.00 86 LEU A CA 1
ATOM 640 C C . LEU A 1 86 ? -9.698 2.347 13.034 1.00 93.00 86 LEU A C 1
ATOM 642 O O . LEU A 1 86 ? -10.457 2.582 13.959 1.00 93.00 86 LEU A O 1
ATOM 646 N N . ALA A 1 87 ? -8.475 1.853 13.256 1.00 92.06 87 ALA A N 1
ATOM 647 C CA . ALA A 1 87 ? -8.003 1.438 14.586 1.00 92.06 87 ALA A CA 1
ATOM 648 C C . ALA A 1 87 ? -8.159 2.522 15.678 1.00 92.06 87 ALA A C 1
ATOM 650 O O . ALA A 1 87 ? -8.350 2.213 16.858 1.00 92.06 87 ALA A O 1
ATOM 651 N N . ARG A 1 88 ? -8.053 3.803 15.292 1.00 90.50 88 ARG A N 1
ATOM 652 C CA . ARG A 1 88 ? -8.200 4.967 16.181 1.00 90.50 88 ARG A CA 1
ATOM 653 C C . ARG A 1 88 ? -9.638 5.461 16.302 1.00 90.50 88 ARG A C 1
ATOM 655 O O . ARG A 1 88 ? -9.972 6.082 17.313 1.00 90.50 88 ARG A O 1
ATOM 662 N N . LEU A 1 89 ? -10.451 5.254 15.275 1.00 88.75 89 LEU A N 1
ATOM 663 C CA . LEU A 1 89 ? -11.870 5.571 15.246 1.00 88.75 89 LEU A CA 1
ATOM 664 C C . LEU A 1 89 ? -12.618 4.390 15.855 1.00 88.75 89 LEU A C 1
ATOM 666 O O . LEU A 1 89 ? -12.998 3.492 15.137 1.00 88.75 89 LEU A O 1
ATOM 670 N N . GLN A 1 90 ? -12.779 4.348 17.175 1.00 83.06 90 GLN A N 1
ATOM 671 C CA . GLN A 1 90 ? -13.493 3.262 17.858 1.00 83.06 90 GLN A CA 1
ATOM 672 C C . GLN A 1 90 ? -14.944 3.691 18.124 1.00 83.06 90 GLN A C 1
ATOM 674 O O . GLN A 1 90 ? -15.180 4.342 19.146 1.00 83.06 90 GLN A O 1
ATOM 679 N N . PRO A 1 91 ? -15.916 3.421 17.235 1.00 79.31 91 PRO A N 1
ATOM 680 C CA . PRO A 1 91 ? -17.307 3.782 17.485 1.00 79.31 91 PRO A CA 1
ATOM 681 C C . PRO A 1 91 ? -17.860 3.082 18.743 1.00 79.31 91 PRO A C 1
ATOM 683 O O . PRO A 1 91 ? -17.421 1.985 19.083 1.00 79.31 91 PRO A O 1
ATOM 686 N N . PRO A 1 92 ? -18.789 3.723 19.476 1.00 78.69 92 PRO A N 1
ATOM 687 C CA . PRO A 1 92 ? -19.307 5.075 19.251 1.00 78.69 92 PRO A CA 1
ATOM 688 C C . PRO A 1 92 ? -18.380 6.190 19.779 1.00 78.69 92 PRO A C 1
ATOM 690 O O . PRO A 1 92 ? -18.692 7.366 19.613 1.00 78.69 92 PRO A O 1
ATOM 693 N N . LYS A 1 93 ? -17.234 5.856 20.399 1.00 83.75 93 LYS A N 1
ATOM 694 C CA . LYS A 1 93 ? -16.353 6.819 21.093 1.00 83.75 93 LYS A CA 1
ATOM 695 C C . LYS A 1 93 ? -15.802 7.909 20.174 1.00 83.75 93 LYS A C 1
ATOM 697 O O . LYS A 1 93 ? -15.536 9.016 20.634 1.00 83.75 93 LYS A O 1
ATOM 702 N N . ARG A 1 94 ? -15.551 7.592 18.900 1.00 86.69 94 ARG A N 1
ATOM 703 C CA . ARG A 1 94 ? -14.996 8.527 17.909 1.00 86.69 94 ARG A CA 1
ATOM 704 C C . ARG A 1 94 ? -15.636 8.314 16.546 1.00 86.69 94 ARG A C 1
ATOM 706 O O . ARG A 1 94 ? -15.858 7.176 16.146 1.00 86.69 94 ARG A O 1
ATOM 713 N N . ARG A 1 95 ? -15.876 9.416 15.832 1.00 85.56 95 ARG A N 1
ATOM 714 C CA . ARG A 1 95 ? -16.419 9.437 14.466 1.00 85.56 95 ARG A CA 1
ATOM 715 C C . ARG A 1 95 ? -15.393 9.980 13.463 1.00 85.56 95 ARG A C 1
ATOM 717 O O . ARG A 1 95 ? -14.495 10.720 13.880 1.00 85.56 95 ARG A O 1
ATOM 724 N N . PRO A 1 96 ? -15.518 9.639 12.167 1.00 90.19 96 PRO A N 1
ATOM 725 C CA . PRO A 1 96 ? -14.653 10.166 11.114 1.00 90.19 96 PRO A CA 1
ATOM 726 C C . PRO A 1 96 ? -14.618 11.703 11.085 1.00 90.19 96 PRO A C 1
ATOM 728 O O . PRO A 1 96 ? -15.646 12.379 11.053 1.00 90.19 96 PRO A O 1
ATOM 731 N N . GLY A 1 97 ? -13.415 12.271 11.097 1.00 90.19 97 GLY A N 1
ATOM 732 C CA . GLY A 1 97 ? -13.169 13.710 11.035 1.00 90.19 97 GLY A CA 1
ATOM 733 C C . GLY A 1 97 ? -12.973 14.235 9.605 1.00 90.19 97 GLY A C 1
ATOM 734 O O . GLY A 1 97 ? -13.120 13.499 8.628 1.00 90.19 97 GLY A O 1
ATOM 735 N N . PRO A 1 98 ? -12.617 15.523 9.444 1.00 90.44 98 PRO A N 1
ATOM 736 C CA . PRO A 1 98 ? -12.289 16.100 8.137 1.00 90.44 98 PRO A CA 1
ATOM 737 C C . PRO A 1 98 ? -11.102 15.412 7.449 1.00 90.44 98 PRO A C 1
ATOM 739 O O . PRO A 1 98 ? -11.146 15.191 6.244 1.00 90.44 98 PRO A O 1
ATOM 742 N N . LEU A 1 99 ? -10.074 15.014 8.212 1.00 90.69 99 LEU A N 1
ATOM 743 C CA . LEU A 1 99 ? -8.912 14.294 7.678 1.00 90.69 99 LEU A CA 1
ATOM 744 C C . LEU A 1 99 ? -9.306 12.945 7.058 1.00 90.69 99 LEU A C 1
ATOM 746 O O . LEU A 1 99 ? -8.837 12.617 5.975 1.00 90.69 99 LEU A O 1
ATOM 750 N N . ASP A 1 100 ? -10.187 12.191 7.721 1.00 91.88 100 ASP A N 1
ATOM 751 C CA . ASP A 1 100 ? -10.690 10.907 7.212 1.00 91.88 100 ASP A CA 1
ATOM 752 C C . ASP A 1 100 ? -11.427 11.102 5.887 1.00 91.88 100 ASP A C 1
ATOM 754 O O . ASP A 1 100 ? -11.192 10.389 4.916 1.00 91.88 100 ASP A O 1
ATOM 758 N N . ARG A 1 101 ? -12.252 12.151 5.813 1.00 89.44 101 ARG A N 1
ATOM 759 C CA . ARG A 1 101 ? -13.009 12.499 4.609 1.00 89.44 101 ARG A CA 1
ATOM 760 C C . ARG A 1 101 ? -12.121 12.989 3.464 1.00 89.44 101 ARG A C 1
ATOM 762 O O . ARG A 1 101 ? -12.404 12.661 2.316 1.00 89.44 101 ARG A O 1
ATOM 769 N N . ALA A 1 102 ? -11.062 13.745 3.760 1.00 91.94 102 ALA A N 1
ATOM 770 C CA . ALA A 1 102 ? -10.133 14.285 2.764 1.00 91.94 102 ALA A CA 1
ATOM 771 C C . ALA A 1 102 ? -9.157 13.232 2.210 1.00 91.94 102 ALA A C 1
ATOM 773 O O . ALA A 1 102 ? -8.733 13.334 1.058 1.00 91.94 102 ALA A O 1
ATOM 774 N N . LEU A 1 103 ? -8.837 12.198 2.995 1.00 94.88 103 LEU A N 1
ATOM 775 C CA . LEU A 1 103 ? -7.936 11.118 2.592 1.00 94.88 103 LEU A CA 1
ATOM 776 C C . LEU A 1 103 ? -8.433 10.414 1.319 1.00 94.88 103 LEU A C 1
ATOM 778 O O . LEU A 1 103 ? -7.666 10.215 0.380 1.00 94.88 103 LEU A O 1
ATOM 782 N N . HIS A 1 104 ? -9.723 10.081 1.251 1.00 95.81 104 HIS A N 1
ATOM 783 C CA . HIS A 1 104 ? -10.301 9.337 0.127 1.00 95.81 104 HIS A CA 1
ATOM 784 C C . HIS A 1 104 ? -10.183 10.031 -1.239 1.00 95.81 104 HIS A C 1
ATOM 786 O O . HIS A 1 104 ? -9.630 9.415 -2.148 1.00 95.81 104 HIS A O 1
ATOM 792 N N . PRO A 1 105 ? -10.665 11.275 -1.443 1.00 96.25 105 PRO A N 1
ATOM 793 C CA . PRO A 1 105 ? -10.514 11.952 -2.729 1.00 96.25 105 PRO A CA 1
ATOM 794 C C . PRO A 1 105 ? -9.045 12.203 -3.099 1.00 96.25 105 PRO A C 1
ATOM 796 O O . PRO A 1 105 ? -8.715 12.127 -4.279 1.00 96.25 105 PRO A O 1
ATOM 799 N N . GLY A 1 106 ? -8.154 12.425 -2.123 1.00 96.69 106 GLY A N 1
ATOM 800 C CA . GLY A 1 106 ? -6.715 12.544 -2.384 1.00 96.69 106 GLY A CA 1
ATOM 801 C C . GLY A 1 106 ? -6.128 11.271 -3.001 1.00 96.69 106 GLY A C 1
ATOM 802 O O . GLY A 1 106 ? -5.484 11.324 -4.048 1.00 96.69 106 GLY A O 1
ATOM 803 N N . PHE A 1 107 ? -6.418 10.109 -2.408 1.00 98.06 107 PHE A N 1
ATOM 804 C CA . PHE A 1 107 ? -5.990 8.824 -2.968 1.00 98.06 107 PHE A CA 1
ATOM 805 C C . PHE A 1 107 ? -6.731 8.454 -4.255 1.00 98.06 107 PHE A C 1
ATOM 807 O O . PHE A 1 107 ? -6.109 7.883 -5.146 1.00 98.06 107 PHE A O 1
ATOM 814 N N . ALA A 1 108 ? -8.008 8.823 -4.412 1.00 98.38 108 ALA A N 1
ATOM 815 C CA . ALA A 1 108 ? -8.710 8.672 -5.688 1.00 98.38 108 ALA A CA 1
ATOM 816 C C . ALA A 1 108 ? -7.956 9.392 -6.814 1.00 98.38 108 ALA A C 1
ATOM 818 O O . ALA A 1 108 ? -7.698 8.795 -7.855 1.00 98.38 108 ALA A O 1
ATOM 819 N N . GLY A 1 109 ? -7.540 10.643 -6.580 1.00 98.38 109 GLY A N 1
ATOM 820 C CA . GLY A 1 109 ? -6.717 11.403 -7.520 1.00 98.38 109 GLY A CA 1
ATOM 821 C C . GLY A 1 109 ? -5.393 10.704 -7.834 1.00 98.38 109 GLY A C 1
ATOM 822 O O . GLY A 1 109 ? -5.058 10.535 -9.003 1.00 98.38 109 GLY A O 1
ATOM 823 N N . ALA A 1 110 ? -4.675 10.221 -6.815 1.00 98.00 110 ALA A N 1
ATOM 824 C CA . ALA A 1 110 ? -3.423 9.487 -7.011 1.00 98.00 110 ALA A CA 1
ATOM 825 C C . ALA A 1 110 ? -3.606 8.204 -7.847 1.00 98.00 110 ALA A C 1
ATOM 827 O O . ALA A 1 110 ? -2.820 7.948 -8.758 1.00 98.00 110 ALA A O 1
ATOM 828 N N . PHE A 1 111 ? -4.659 7.421 -7.589 1.00 98.50 111 PHE A N 1
ATOM 829 C CA . PHE A 1 111 ? -4.955 6.216 -8.367 1.00 98.50 111 PHE A CA 1
ATOM 830 C C . PHE A 1 111 ? -5.420 6.531 -9.791 1.00 98.50 111 PHE A C 1
ATOM 832 O O . PHE A 1 111 ? -5.048 5.799 -10.706 1.00 98.50 111 PHE A O 1
ATOM 839 N N . LEU A 1 112 ? -6.168 7.619 -10.008 1.00 98.56 112 LEU A N 1
ATOM 840 C CA . LEU A 1 112 ? -6.536 8.084 -11.350 1.00 98.56 112 LEU A CA 1
ATOM 841 C C . LEU A 1 112 ? -5.305 8.509 -12.154 1.00 98.56 112 LEU A C 1
ATOM 843 O O . LEU A 1 112 ? -5.162 8.095 -13.300 1.00 98.56 112 LEU A O 1
ATOM 847 N N . LEU A 1 113 ? -4.388 9.271 -11.549 1.00 98.00 113 LEU A N 1
ATOM 848 C CA . LEU A 1 113 ? -3.122 9.650 -12.184 1.00 98.00 113 LEU A CA 1
ATOM 849 C C . LEU A 1 113 ? -2.271 8.418 -12.511 1.00 98.00 113 LEU A C 1
ATOM 851 O O . LEU A 1 113 ? -1.761 8.300 -13.622 1.00 98.00 113 LEU A O 1
ATOM 855 N N . PHE A 1 114 ? -2.168 7.469 -11.577 1.00 97.69 114 PHE A N 1
ATOM 856 C CA . PHE A 1 114 ? -1.460 6.209 -11.799 1.00 97.69 114 PHE A CA 1
ATOM 857 C C . PHE A 1 114 ? -2.097 5.369 -12.917 1.00 97.69 114 PHE A C 1
ATOM 859 O O . PHE A 1 114 ? -1.387 4.840 -13.769 1.00 97.69 114 PHE A O 1
ATOM 866 N N . GLY A 1 115 ? -3.429 5.290 -12.962 1.00 98.00 115 GLY A N 1
ATOM 867 C CA . GLY A 1 115 ? -4.166 4.607 -14.026 1.00 98.00 115 GLY A CA 1
ATOM 868 C C . GLY A 1 115 ? -3.985 5.281 -15.387 1.00 98.00 115 GLY A C 1
ATOM 869 O O . GLY A 1 115 ? -3.731 4.598 -16.373 1.00 98.00 115 GLY A O 1
ATOM 870 N N . GLY A 1 116 ? -4.030 6.615 -15.438 1.00 97.81 116 GLY A N 1
ATOM 871 C CA . GLY A 1 116 ? -3.753 7.390 -16.650 1.00 97.81 116 GLY A CA 1
ATOM 872 C C . GLY A 1 116 ? -2.327 7.181 -17.161 1.00 97.81 116 GLY A C 1
ATOM 873 O O . GLY A 1 116 ? -2.125 6.955 -18.352 1.00 97.81 116 GLY A O 1
ATOM 874 N N . TYR A 1 117 ? -1.345 7.158 -16.257 1.00 96.50 117 TYR A N 1
ATOM 875 C CA . TYR A 1 117 ? 0.037 6.820 -16.600 1.00 96.50 117 TYR A CA 1
ATOM 876 C C . TYR A 1 117 ? 0.171 5.371 -17.099 1.00 96.50 117 TYR A C 1
ATOM 878 O O . TYR A 1 117 ? 0.876 5.119 -18.072 1.00 96.50 117 TYR A O 1
ATOM 886 N N . GLY A 1 118 ? -0.563 4.426 -16.503 1.00 97.25 118 GLY A N 1
ATOM 887 C CA . GLY A 1 118 ? -0.655 3.042 -16.977 1.00 97.25 118 GLY A CA 1
ATOM 888 C C . GLY A 1 118 ? -1.271 2.911 -18.374 1.00 97.25 118 GLY A C 1
ATOM 889 O O . GLY A 1 118 ? -0.765 2.144 -19.191 1.00 97.25 118 GLY A O 1
ATOM 890 N N . ALA A 1 119 ? -2.319 3.686 -18.674 1.00 97.94 119 ALA A N 1
ATOM 891 C CA . ALA A 1 119 ? -2.920 3.747 -20.007 1.00 97.94 119 ALA A CA 1
ATOM 892 C C . ALA A 1 119 ? -1.924 4.279 -21.041 1.00 97.94 119 ALA A C 1
ATOM 894 O O . ALA A 1 119 ? -1.753 3.668 -22.093 1.00 97.94 119 ALA A O 1
ATOM 895 N N . TRP A 1 120 ? -1.230 5.375 -20.722 1.00 97.56 120 TRP A N 1
ATOM 896 C CA . TRP A 1 120 ? -0.175 5.911 -21.580 1.00 97.56 120 TRP A CA 1
ATOM 897 C C . TRP A 1 120 ? 0.934 4.878 -21.821 1.00 97.56 120 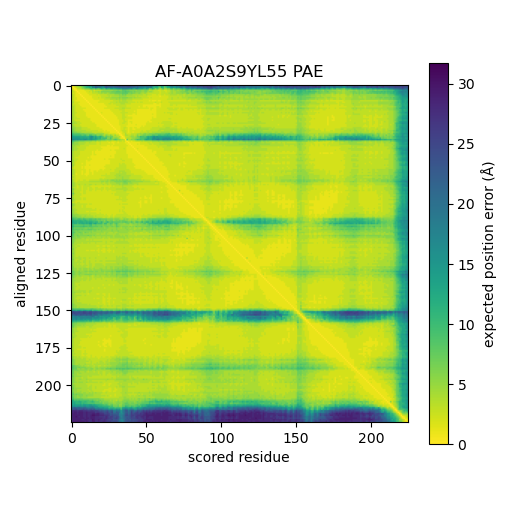TRP A C 1
ATOM 899 O O . TRP A 1 120 ? 1.271 4.607 -22.968 1.00 97.56 120 TRP A O 1
ATOM 909 N N . ALA A 1 121 ? 1.426 4.214 -20.771 1.00 96.19 121 ALA A N 1
ATOM 910 C CA . ALA A 1 121 ? 2.446 3.175 -20.901 1.00 96.19 121 ALA A CA 1
ATOM 911 C C . ALA A 1 121 ? 1.993 2.016 -21.810 1.00 96.19 121 ALA A C 1
ATOM 913 O O . ALA A 1 121 ? 2.794 1.487 -22.577 1.00 96.19 121 ALA A O 1
ATOM 914 N N . LEU A 1 122 ? 0.710 1.641 -21.767 1.00 96.38 122 LEU A N 1
ATOM 915 C CA . LEU A 1 122 ? 0.154 0.613 -22.648 1.00 96.38 122 LEU A CA 1
ATOM 916 C C . LEU A 1 122 ? 0.109 1.060 -24.117 1.00 96.38 122 LEU A C 1
ATOM 918 O O . LEU A 1 122 ? 0.411 0.255 -24.997 1.00 96.38 122 LEU A O 1
ATOM 922 N N . LEU A 1 123 ? -0.233 2.326 -24.380 1.00 97.31 123 LEU A N 1
ATOM 923 C CA . LEU A 1 123 ? -0.192 2.908 -25.729 1.00 97.31 123 LEU A CA 1
ATOM 924 C C . LEU A 1 123 ? 1.237 2.943 -26.291 1.00 97.31 123 LEU A C 1
ATOM 926 O O . LEU A 1 123 ? 1.425 2.736 -27.485 1.00 97.31 123 LEU A O 1
ATOM 930 N N . GLU A 1 124 ? 2.237 3.099 -25.422 1.00 96.62 124 GLU A N 1
ATOM 931 C CA . GLU A 1 124 ? 3.670 2.982 -25.740 1.00 96.62 124 GLU A CA 1
ATOM 932 C C . GLU A 1 124 ? 4.158 1.516 -25.841 1.00 96.62 124 GLU A C 1
ATOM 934 O O . GLU A 1 124 ? 5.358 1.246 -25.883 1.00 96.62 124 GLU A O 1
ATOM 939 N N . GLY A 1 125 ? 3.250 0.533 -25.836 1.00 95.50 125 GLY A N 1
ATOM 940 C CA . GLY A 1 125 ? 3.580 -0.890 -25.973 1.00 95.50 125 GLY A CA 1
ATOM 941 C C . GLY A 1 125 ? 4.112 -1.561 -24.700 1.00 95.50 125 GLY A C 1
ATOM 942 O O . GLY A 1 125 ? 4.550 -2.713 -24.745 1.00 95.50 125 GLY A O 1
ATOM 943 N N . GLN A 1 126 ? 4.066 -0.894 -23.542 1.00 94.62 126 GLN A N 1
ATOM 944 C CA . GLN A 1 126 ? 4.521 -1.468 -22.275 1.00 94.62 126 GLN A CA 1
ATOM 945 C C . GLN A 1 126 ? 3.410 -2.313 -21.639 1.00 94.62 126 GLN A C 1
ATOM 947 O O . GLN A 1 126 ? 2.478 -1.796 -21.021 1.00 94.62 126 GLN A O 1
ATOM 952 N N . GLY A 1 127 ? 3.542 -3.642 -21.706 1.00 93.00 127 GLY A N 1
ATOM 953 C CA . GLY A 1 127 ? 2.545 -4.576 -21.157 1.00 93.00 127 GLY A CA 1
ATOM 954 C C . GLY A 1 127 ? 2.239 -4.390 -19.661 1.00 93.00 127 GLY A C 1
ATOM 955 O O . GLY A 1 127 ? 1.131 -4.681 -19.214 1.00 93.00 127 GLY A O 1
ATOM 956 N N . MET A 1 128 ? 3.176 -3.829 -18.884 1.00 92.81 128 MET A N 1
ATOM 957 C CA . MET A 1 128 ? 2.962 -3.514 -17.462 1.00 92.81 128 MET A CA 1
ATOM 958 C C . MET A 1 128 ? 1.887 -2.432 -17.236 1.00 92.81 128 MET A C 1
ATOM 960 O O . MET A 1 128 ? 1.328 -2.347 -16.141 1.00 92.81 128 MET A O 1
ATOM 964 N N . GLY A 1 129 ? 1.532 -1.661 -18.270 1.00 95.88 129 GLY A N 1
ATOM 965 C CA . GLY A 1 129 ? 0.398 -0.738 -18.245 1.00 95.88 129 GLY A CA 1
ATOM 966 C C . GLY A 1 129 ? -0.930 -1.429 -17.912 1.00 95.88 129 GLY A C 1
ATOM 967 O O . GLY A 1 129 ? -1.736 -0.872 -17.169 1.00 95.88 129 GLY A O 1
ATOM 968 N N . VAL A 1 130 ? -1.123 -2.688 -18.338 1.00 96.44 130 VAL A N 1
ATOM 969 C CA . VAL A 1 130 ? -2.308 -3.492 -17.972 1.00 96.44 130 VAL A CA 1
ATOM 970 C C . VAL A 1 130 ? -2.386 -3.694 -16.460 1.00 96.44 130 VAL A C 1
ATOM 972 O O . VAL A 1 130 ? -3.441 -3.505 -15.858 1.00 96.44 130 VAL A O 1
ATOM 975 N N . VAL A 1 131 ? -1.263 -4.038 -15.824 1.00 94.44 131 VAL A N 1
ATOM 976 C CA . VAL A 1 131 ? -1.212 -4.241 -14.371 1.00 94.44 131 VAL A CA 1
ATOM 977 C C . VAL A 1 131 ? -1.480 -2.928 -13.637 1.00 94.44 131 VAL A C 1
ATOM 979 O O . VAL A 1 131 ? -2.249 -2.917 -12.679 1.00 94.44 131 VAL A O 1
ATOM 982 N N . ALA A 1 132 ? -0.917 -1.813 -14.109 1.00 96.06 132 ALA A N 1
ATOM 983 C CA . ALA A 1 132 ? -1.180 -0.495 -13.534 1.00 96.06 132 ALA A CA 1
ATOM 984 C C . ALA A 1 132 ? -2.673 -0.119 -13.592 1.00 96.06 132 ALA A C 1
ATOM 986 O O . ALA A 1 132 ? -3.228 0.351 -12.596 1.00 96.06 132 ALA A O 1
ATOM 987 N N . LEU A 1 133 ? -3.344 -0.399 -14.715 1.00 97.81 133 LEU A N 1
ATOM 988 C CA . LEU A 1 133 ? -4.786 -0.192 -14.866 1.00 97.81 133 LEU A CA 1
ATOM 989 C C . LEU A 1 133 ? -5.594 -1.060 -13.898 1.00 97.81 133 LEU A C 1
ATOM 991 O O . LEU A 1 133 ? -6.432 -0.533 -13.172 1.00 97.81 133 LEU A O 1
ATOM 995 N N . VAL A 1 134 ? -5.301 -2.361 -13.816 1.00 96.75 134 VAL A N 1
ATOM 996 C CA . VAL A 1 134 ? -5.992 -3.283 -12.896 1.00 96.75 134 VAL A CA 1
ATOM 997 C C . VAL A 1 134 ? -5.830 -2.840 -11.441 1.00 96.75 134 VAL A C 1
ATOM 999 O O . VAL A 1 134 ? -6.819 -2.745 -10.709 1.00 96.75 134 VAL A O 1
ATOM 1002 N N . LEU A 1 135 ? -4.601 -2.523 -11.017 1.00 96.19 135 LEU A N 1
ATOM 1003 C CA . LEU A 1 135 ? -4.335 -2.047 -9.659 1.00 96.19 135 LEU A CA 1
ATOM 1004 C C . LEU A 1 135 ? -5.050 -0.719 -9.382 1.00 96.19 135 LEU A C 1
ATOM 1006 O O . LEU A 1 135 ? -5.626 -0.563 -8.306 1.00 96.19 135 LEU A O 1
ATOM 1010 N N . SER A 1 136 ? -5.066 0.215 -10.339 1.00 97.94 136 SER A N 1
ATOM 1011 C CA . SER A 1 136 ? -5.799 1.482 -10.221 1.00 97.94 136 SER A CA 1
ATOM 1012 C C . SER A 1 136 ? -7.305 1.252 -10.048 1.00 97.94 136 SER A C 1
ATOM 1014 O O . SER A 1 136 ? -7.895 1.758 -9.093 1.00 97.94 136 SER A O 1
ATOM 1016 N N . THR A 1 137 ? -7.925 0.427 -10.897 1.00 98.19 137 THR A N 1
ATOM 1017 C CA . THR A 1 137 ? -9.366 0.143 -10.843 1.00 98.19 137 THR A CA 1
ATOM 1018 C C . THR A 1 137 ? -9.778 -0.509 -9.524 1.00 98.19 137 THR A C 1
ATOM 1020 O O . THR A 1 137 ? -10.727 -0.049 -8.887 1.00 98.19 137 THR A O 1
ATOM 1023 N N . ILE A 1 138 ? -9.052 -1.538 -9.072 1.00 96.69 138 ILE A N 1
ATOM 1024 C CA . ILE A 1 138 ? -9.337 -2.200 -7.788 1.00 96.69 138 ILE A CA 1
ATOM 1025 C C . ILE A 1 138 ? -9.184 -1.201 -6.635 1.00 96.69 138 ILE A C 1
ATOM 1027 O O . ILE A 1 138 ? -10.040 -1.133 -5.753 1.00 96.69 138 ILE A O 1
ATOM 1031 N N . SER A 1 139 ? -8.135 -0.375 -6.669 1.00 97.56 139 SER A N 1
ATOM 1032 C CA . SER A 1 139 ? -7.889 0.634 -5.635 1.00 97.56 139 SER A CA 1
ATOM 1033 C C . SER A 1 139 ? -8.979 1.701 -5.583 1.00 97.56 139 SER A C 1
ATOM 1035 O O . SER A 1 139 ? -9.377 2.111 -4.496 1.00 97.56 139 SER A O 1
ATOM 1037 N N . LEU A 1 140 ? -9.506 2.131 -6.732 1.00 98.44 140 LEU A N 1
ATOM 1038 C CA . LEU A 1 140 ? -10.641 3.053 -6.798 1.00 98.44 140 LEU A CA 1
ATOM 1039 C C . LEU A 1 140 ? -11.912 2.437 -6.202 1.00 98.44 140 LEU A C 1
ATOM 1041 O O . LEU A 1 140 ? -12.639 3.128 -5.486 1.00 98.44 140 LEU A O 1
ATOM 1045 N N . GLY A 1 141 ? -12.137 1.138 -6.421 1.00 98.06 141 GLY A N 1
ATOM 1046 C CA . GLY A 1 141 ? -13.187 0.378 -5.738 1.00 98.06 141 GLY A CA 1
ATOM 1047 C C . GLY A 1 141 ? -13.024 0.405 -4.215 1.00 98.06 141 GLY A C 1
ATOM 1048 O O . GLY A 1 141 ? -13.971 0.744 -3.503 1.00 98.06 141 GLY A O 1
ATOM 1049 N N . SER A 1 142 ? -11.810 0.152 -3.709 1.00 97.12 142 SER A N 1
ATOM 1050 C CA . SER A 1 142 ? -11.504 0.274 -2.275 1.00 97.12 142 SER A CA 1
ATOM 1051 C C . SER A 1 142 ? -11.724 1.696 -1.753 1.00 97.12 142 SER A C 1
ATOM 1053 O O . SER A 1 142 ? -12.296 1.875 -0.677 1.00 97.12 142 SER A O 1
ATOM 1055 N N . VAL A 1 143 ? -11.312 2.719 -2.512 1.00 97.81 143 VAL A N 1
ATOM 1056 C CA . VAL A 1 143 ? -11.521 4.126 -2.142 1.00 97.81 143 VAL A CA 1
ATOM 1057 C C . VAL A 1 143 ? -13.000 4.449 -2.010 1.00 97.81 143 VAL A C 1
ATOM 1059 O O . VAL A 1 143 ? -13.395 5.065 -1.019 1.00 97.81 143 VAL A O 1
ATOM 1062 N N . TRP A 1 144 ? -13.816 4.021 -2.971 1.00 96.38 144 TRP A N 1
ATOM 1063 C CA . TRP A 1 144 ? -15.263 4.200 -2.924 1.00 96.38 144 TRP A CA 1
ATOM 1064 C C . TRP A 1 144 ? -15.885 3.494 -1.713 1.00 96.38 144 TRP A C 1
ATOM 1066 O O . TRP A 1 144 ? -16.646 4.121 -0.972 1.00 96.38 144 TRP A O 1
ATOM 1076 N N . HIS A 1 145 ? -15.503 2.236 -1.469 1.00 94.88 145 HIS A N 1
ATOM 1077 C CA . HIS A 1 145 ? -15.982 1.431 -0.341 1.00 94.88 145 HIS A CA 1
ATOM 1078 C C . HIS A 1 145 ? -15.696 2.102 1.006 1.00 94.88 145 HIS A C 1
ATOM 1080 O O . HIS A 1 145 ? -16.620 2.438 1.747 1.00 94.88 145 HIS A O 1
ATOM 1086 N N . PHE A 1 146 ? -14.426 2.391 1.303 1.00 94.75 146 PHE A N 1
ATOM 1087 C CA . PHE A 1 146 ? -14.061 2.982 2.590 1.00 94.75 146 PHE A CA 1
ATOM 1088 C C . PHE A 1 146 ? -14.555 4.420 2.744 1.00 94.75 146 PHE A C 1
ATOM 1090 O O . PHE A 1 146 ? -14.889 4.822 3.856 1.00 94.75 146 PHE A O 1
ATOM 1097 N N . ARG A 1 147 ? -14.649 5.192 1.651 1.00 93.94 147 ARG A N 1
ATOM 1098 C CA . ARG A 1 147 ? -15.259 6.529 1.683 1.00 93.94 147 ARG A CA 1
ATOM 1099 C C . ARG A 1 147 ? -16.722 6.454 2.098 1.00 93.94 147 ARG A C 1
ATOM 1101 O O . ARG A 1 147 ? -17.170 7.306 2.858 1.00 93.94 147 ARG A O 1
ATOM 1108 N N . ARG A 1 148 ? -17.467 5.473 1.579 1.00 91.81 148 ARG A N 1
ATOM 1109 C CA . ARG A 1 148 ? -18.870 5.248 1.939 1.00 91.81 148 ARG A CA 1
ATOM 1110 C C . ARG A 1 148 ? -18.991 4.833 3.404 1.00 91.81 148 ARG A C 1
ATOM 1112 O O . ARG A 1 148 ? -19.805 5.414 4.111 1.00 91.81 148 ARG A O 1
ATOM 1119 N N . PHE A 1 149 ? -18.158 3.893 3.851 1.00 90.06 149 PHE A N 1
ATOM 1120 C CA . PHE A 1 149 ? -18.159 3.408 5.233 1.00 90.06 149 PHE A CA 1
ATOM 1121 C C . PHE A 1 149 ? -17.795 4.499 6.255 1.00 90.06 149 PHE A C 1
ATOM 1123 O O . PHE A 1 149 ? -18.464 4.661 7.269 1.00 90.06 149 PHE A O 1
ATOM 1130 N N . MET A 1 150 ? -16.757 5.296 5.981 1.00 87.94 150 MET A N 1
ATOM 1131 C CA . MET A 1 150 ? -16.325 6.398 6.854 1.00 87.94 150 MET A CA 1
ATOM 1132 C C . MET A 1 150 ? -17.115 7.698 6.639 1.00 87.94 150 MET A C 1
ATOM 1134 O O . MET A 1 150 ? -16.699 8.760 7.113 1.00 87.94 150 MET A O 1
ATOM 1138 N N . ASN A 1 151 ? -18.251 7.649 5.942 1.00 82.94 151 ASN A N 1
ATOM 1139 C CA . ASN A 1 151 ? -19.150 8.790 5.869 1.00 82.94 151 ASN A CA 1
ATOM 1140 C C . ASN A 1 151 ? -20.043 8.858 7.119 1.00 82.94 151 ASN A C 1
ATOM 1142 O O . ASN A 1 151 ? -20.399 7.838 7.705 1.00 82.94 151 ASN A O 1
ATOM 1146 N N . LEU A 1 152 ? -20.388 10.079 7.533 1.00 61.22 152 LEU A N 1
ATOM 1147 C CA . LEU A 1 152 ? -20.882 10.413 8.878 1.00 61.22 152 LEU A CA 1
ATOM 1148 C C . LEU A 1 152 ? -22.203 9.734 9.290 1.00 61.22 152 LEU A C 1
ATOM 1150 O O . LEU A 1 152 ? -22.487 9.685 10.489 1.00 61.22 152 LEU A O 1
ATOM 1154 N N . ASP A 1 153 ? -22.941 9.171 8.334 1.00 60.31 153 ASP A N 1
ATOM 1155 C CA . ASP A 1 153 ? -24.286 8.622 8.540 1.00 60.31 153 ASP A CA 1
ATOM 1156 C C . ASP A 1 153 ? -24.343 7.081 8.525 1.00 60.31 153 ASP A C 1
ATOM 1158 O O . ASP A 1 153 ? -25.353 6.513 8.923 1.00 60.31 153 ASP A O 1
ATOM 1162 N N . VAL A 1 154 ? -23.269 6.395 8.100 1.00 63.62 154 VAL A N 1
ATOM 1163 C CA . VAL A 1 154 ? -23.222 4.920 7.912 1.00 63.62 154 VAL A CA 1
ATOM 1164 C C . VAL A 1 154 ? -22.045 4.290 8.671 1.00 63.62 154 VAL A C 1
ATOM 1166 O O . VAL A 1 154 ? -21.624 3.172 8.399 1.00 63.62 154 VAL A O 1
ATOM 1169 N N . PHE A 1 155 ? -21.456 5.017 9.624 1.00 72.50 155 PHE A N 1
ATOM 1170 C CA . PHE A 1 155 ? -20.357 4.483 10.426 1.00 72.50 155 PHE A CA 1
ATOM 1171 C C . PHE A 1 155 ? -20.897 3.548 11.515 1.00 72.50 155 PHE A C 1
ATOM 1173 O O . PHE A 1 155 ? -21.133 3.956 12.657 1.00 72.50 155 PHE A O 1
ATOM 1180 N N . GLU A 1 156 ? -21.130 2.300 11.121 1.00 74.25 156 GLU A N 1
ATOM 1181 C CA . GLU A 1 156 ? -21.731 1.252 11.939 1.00 74.25 156 GLU A CA 1
ATOM 1182 C C . GLU A 1 156 ? -20.694 0.617 12.886 1.00 74.25 156 GLU A C 1
ATOM 1184 O O . GLU A 1 156 ? -19.559 0.308 12.509 1.00 74.25 156 GLU A O 1
ATOM 1189 N N . ALA A 1 157 ? -21.061 0.470 14.163 1.00 74.31 157 ALA A N 1
ATOM 1190 C CA . ALA A 1 157 ? -20.137 0.021 15.207 1.00 74.31 157 ALA A CA 1
ATOM 1191 C C . ALA A 1 157 ? -19.841 -1.486 15.155 1.00 74.31 157 ALA A C 1
ATOM 1193 O O . ALA A 1 157 ? -18.757 -1.918 15.550 1.00 74.31 157 ALA A O 1
ATOM 1194 N N . ASP A 1 158 ? -20.794 -2.268 14.662 1.00 77.94 158 ASP A N 1
ATOM 1195 C CA . ASP A 1 158 ? -20.725 -3.717 14.477 1.00 77.94 158 ASP A CA 1
ATOM 1196 C C . ASP A 1 158 ? -19.804 -4.115 13.311 1.00 77.94 158 ASP A C 1
ATOM 1198 O O . ASP A 1 158 ? -19.029 -5.062 13.439 1.00 77.94 158 ASP A O 1
ATOM 1202 N N . ALA A 1 159 ? -19.796 -3.347 12.219 1.00 85.12 159 ALA A N 1
ATOM 1203 C CA . ALA A 1 159 ? -18.951 -3.607 11.050 1.00 85.12 159 ALA A CA 1
ATOM 1204 C C . ALA A 1 159 ? -17.512 -3.062 11.175 1.00 85.12 159 ALA A C 1
ATOM 1206 O O . ALA A 1 159 ? -16.611 -3.477 10.439 1.00 85.12 159 ALA A O 1
ATOM 1207 N N . TRP A 1 160 ? -17.253 -2.153 12.122 1.00 87.56 160 TRP A N 1
ATOM 1208 C CA . TRP A 1 160 ? -15.973 -1.443 12.249 1.00 87.56 160 TRP A CA 1
ATOM 1209 C C . TRP A 1 160 ? -14.740 -2.355 12.331 1.00 87.56 160 TRP A C 1
ATOM 1211 O O . TRP A 1 160 ? -13.724 -2.092 11.679 1.00 87.56 160 TRP A O 1
ATOM 1221 N N . VAL A 1 161 ? -14.814 -3.430 13.123 1.00 87.50 161 VAL A N 1
ATOM 1222 C CA . VAL A 1 161 ? -13.693 -4.374 13.268 1.00 87.50 161 VAL A CA 1
ATOM 1223 C C . VAL A 1 161 ? -13.404 -5.063 11.936 1.00 87.50 161 VAL A C 1
ATOM 1225 O O . VAL A 1 161 ? -12.237 -5.194 11.561 1.00 87.50 161 VAL A O 1
ATOM 1228 N N . GLY A 1 162 ? -14.451 -5.467 11.212 1.00 88.62 162 GLY A N 1
ATOM 1229 C CA . GLY A 1 162 ? -14.332 -6.084 9.892 1.00 88.62 162 GLY A CA 1
ATOM 1230 C C . GLY A 1 162 ? -13.622 -5.158 8.908 1.00 88.62 162 GLY A C 1
ATOM 1231 O O . GLY A 1 162 ? -12.682 -5.573 8.232 1.00 88.62 162 GLY A O 1
ATOM 1232 N N . GLU A 1 163 ? -13.976 -3.875 8.901 1.00 91.12 163 GLU A N 1
ATOM 1233 C CA . GLU A 1 163 ? -13.339 -2.873 8.041 1.00 91.12 163 GLU A CA 1
ATOM 1234 C C . GLU A 1 163 ? -11.880 -2.587 8.425 1.00 91.12 163 GLU A C 1
ATOM 1236 O O . GLU A 1 163 ? -11.019 -2.450 7.548 1.00 91.12 163 GLU A O 1
ATOM 1241 N N . HIS A 1 164 ? -11.552 -2.577 9.723 1.00 92.38 164 HIS A N 1
ATOM 1242 C CA . HIS A 1 164 ? -10.158 -2.520 10.168 1.00 92.38 164 HIS A CA 1
ATOM 1243 C C . HIS A 1 164 ? -9.364 -3.732 9.653 1.00 92.38 164 HIS A C 1
ATOM 1245 O O . HIS A 1 164 ? -8.280 -3.557 9.092 1.00 92.38 164 HIS A O 1
ATOM 1251 N N . ILE A 1 165 ? -9.915 -4.946 9.776 1.00 91.88 165 ILE A N 1
ATOM 1252 C CA . ILE A 1 165 ? -9.284 -6.182 9.287 1.00 91.88 165 ILE A CA 1
ATOM 1253 C C . ILE A 1 165 ? -9.100 -6.136 7.768 1.00 91.88 165 ILE A C 1
ATOM 1255 O O . ILE A 1 165 ? -8.009 -6.453 7.298 1.00 91.88 165 ILE A O 1
ATOM 1259 N N . ARG A 1 166 ? -10.107 -5.700 6.997 1.00 93.44 166 ARG A N 1
ATOM 1260 C CA . ARG A 1 166 ? -10.008 -5.543 5.532 1.00 93.44 166 ARG A CA 1
ATOM 1261 C C . ARG A 1 166 ? -8.859 -4.615 5.146 1.00 93.44 166 ARG A C 1
ATOM 1263 O O . ARG A 1 166 ? -8.059 -4.962 4.278 1.00 93.44 166 ARG A O 1
ATOM 1270 N N . GLY A 1 167 ? -8.746 -3.465 5.814 1.00 95.50 167 GLY A N 1
ATOM 1271 C CA . GLY A 1 167 ? -7.655 -2.518 5.589 1.00 95.50 167 GLY A CA 1
ATOM 1272 C C . GLY A 1 167 ? -6.280 -3.112 5.913 1.00 95.50 167 GLY A C 1
ATOM 1273 O O . GLY A 1 167 ? -5.370 -3.041 5.087 1.00 95.50 167 GLY A O 1
ATOM 1274 N N . VAL A 1 168 ? -6.124 -3.739 7.088 1.00 95.31 168 VAL A N 1
ATOM 1275 C CA . VAL A 1 168 ? -4.848 -4.364 7.490 1.00 95.31 168 VAL A CA 1
ATOM 1276 C C . VAL A 1 168 ? -4.472 -5.498 6.537 1.00 95.31 168 VAL A C 1
ATOM 1278 O O . VAL A 1 168 ? -3.325 -5.564 6.100 1.00 95.31 168 VAL A O 1
ATOM 1281 N N . ALA A 1 169 ? -5.425 -6.362 6.182 1.00 95.88 169 ALA A N 1
ATOM 1282 C CA . ALA A 1 169 ? -5.210 -7.482 5.273 1.00 95.88 169 ALA A CA 1
ATOM 1283 C C . ALA A 1 169 ? -4.713 -7.000 3.907 1.00 95.88 169 ALA A C 1
ATOM 1285 O O . ALA A 1 169 ? -3.677 -7.464 3.436 1.00 95.88 169 ALA A O 1
ATOM 1286 N N . ALA A 1 170 ? -5.390 -6.021 3.301 1.00 96.88 170 ALA A N 1
ATOM 1287 C CA . ALA A 1 170 ? -4.985 -5.470 2.012 1.00 96.88 170 ALA A CA 1
ATOM 1288 C C . ALA A 1 170 ? -3.579 -4.843 2.058 1.00 96.88 170 ALA A C 1
ATOM 1290 O O . ALA A 1 170 ? -2.758 -5.112 1.180 1.00 96.88 170 ALA A O 1
ATOM 1291 N N . ALA A 1 171 ? -3.262 -4.071 3.105 1.00 97.44 171 ALA A N 1
ATOM 1292 C CA . ALA A 1 171 ? -1.934 -3.477 3.275 1.00 97.44 171 ALA A CA 1
ATOM 1293 C C . ALA A 1 171 ? -0.836 -4.542 3.458 1.00 97.44 171 ALA A C 1
ATOM 1295 O O . ALA A 1 171 ? 0.249 -4.434 2.879 1.00 97.44 171 ALA A O 1
ATOM 1296 N N . PHE A 1 172 ? -1.119 -5.591 4.233 1.00 97.44 172 PHE A N 1
ATOM 1297 C CA . PHE A 1 172 ? -0.184 -6.682 4.501 1.00 97.44 172 PHE A CA 1
ATOM 1298 C C . PHE A 1 172 ? 0.067 -7.548 3.258 1.00 97.44 172 PHE A C 1
ATOM 1300 O O . PHE A 1 172 ? 1.220 -7.816 2.920 1.00 97.44 172 PHE A O 1
ATOM 1307 N N . ILE A 1 173 ? -0.990 -7.919 2.526 1.00 97.50 173 ILE A N 1
ATOM 1308 C CA . ILE A 1 173 ? -0.890 -8.655 1.256 1.00 97.50 173 ILE A CA 1
ATOM 1309 C C . ILE A 1 173 ? -0.080 -7.857 0.233 1.00 97.50 173 ILE A C 1
ATOM 1311 O O . ILE A 1 173 ? 0.813 -8.413 -0.408 1.00 97.50 173 ILE A O 1
ATOM 1315 N N . ALA A 1 174 ? -0.354 -6.557 0.092 1.00 97.44 174 ALA A N 1
ATOM 1316 C CA . ALA A 1 174 ? 0.380 -5.694 -0.827 1.00 97.44 174 ALA A CA 1
ATOM 1317 C C . ALA A 1 174 ? 1.864 -5.570 -0.425 1.00 97.44 174 ALA A C 1
ATOM 1319 O O . ALA A 1 174 ? 2.745 -5.651 -1.279 1.00 97.44 174 ALA A O 1
ATOM 1320 N N . SER A 1 175 ? 2.162 -5.486 0.875 1.00 97.06 175 SER A N 1
ATOM 1321 C CA . SER A 1 175 ? 3.542 -5.465 1.386 1.00 97.06 175 SER A CA 1
ATOM 1322 C C . SER A 1 175 ? 4.293 -6.766 1.078 1.00 97.06 175 SER A C 1
ATOM 1324 O O . SER A 1 175 ? 5.422 -6.730 0.587 1.00 97.06 175 SER A O 1
ATOM 1326 N N . LEU A 1 176 ? 3.657 -7.923 1.298 1.00 96.69 176 LEU A N 1
ATOM 1327 C CA . LEU A 1 176 ? 4.225 -9.227 0.941 1.00 96.69 176 LEU A CA 1
ATOM 1328 C C . LEU A 1 176 ? 4.392 -9.396 -0.570 1.00 96.69 176 LEU A C 1
ATOM 1330 O O . LEU A 1 176 ? 5.399 -9.939 -1.013 1.00 96.69 176 LEU A O 1
ATOM 1334 N N . THR A 1 177 ? 3.443 -8.893 -1.357 1.00 96.38 177 THR A N 1
ATOM 1335 C CA . THR A 1 177 ? 3.513 -8.869 -2.823 1.00 96.38 177 THR A CA 1
ATOM 1336 C C . THR A 1 177 ? 4.724 -8.070 -3.303 1.00 96.38 177 THR A C 1
ATOM 1338 O O . THR A 1 177 ? 5.490 -8.561 -4.130 1.00 96.38 177 THR A O 1
ATOM 1341 N N . ALA A 1 178 ? 4.951 -6.873 -2.750 1.00 95.38 178 ALA A N 1
ATOM 1342 C CA . ALA A 1 178 ? 6.119 -6.055 -3.074 1.00 95.38 178 ALA A CA 1
ATOM 1343 C C . ALA A 1 178 ? 7.431 -6.764 -2.709 1.00 95.38 178 ALA A C 1
ATOM 1345 O O . ALA A 1 178 ? 8.347 -6.830 -3.529 1.00 95.38 178 ALA A O 1
ATOM 1346 N N . PHE A 1 179 ? 7.508 -7.340 -1.506 1.00 94.94 179 PHE A N 1
ATOM 1347 C CA . PHE A 1 179 ? 8.686 -8.080 -1.056 1.00 94.94 179 PHE A CA 1
ATOM 1348 C C . PHE A 1 179 ? 8.973 -9.303 -1.938 1.00 94.94 179 PHE A C 1
ATOM 1350 O O . PHE A 1 179 ? 10.112 -9.506 -2.364 1.00 94.94 179 PHE A O 1
ATOM 1357 N N . ALA A 1 180 ? 7.946 -10.094 -2.257 1.00 95.12 180 ALA A N 1
ATOM 1358 C CA . ALA A 1 180 ? 8.076 -11.276 -3.100 1.00 95.12 180 ALA A CA 1
ATOM 1359 C C . ALA A 1 180 ? 8.468 -10.912 -4.540 1.00 95.12 180 ALA A C 1
ATOM 1361 O O . ALA A 1 180 ? 9.333 -11.566 -5.116 1.00 95.12 180 ALA A O 1
ATOM 1362 N N . ALA A 1 181 ? 7.920 -9.833 -5.102 1.00 93.56 181 ALA A N 1
ATOM 1363 C CA . ALA A 1 181 ? 8.312 -9.341 -6.421 1.00 93.56 181 ALA A CA 1
ATOM 1364 C C . ALA A 1 181 ? 9.766 -8.838 -6.456 1.00 93.56 181 ALA A C 1
ATOM 1366 O O . ALA A 1 181 ? 10.489 -9.095 -7.417 1.00 93.56 181 ALA A O 1
ATOM 1367 N N . ALA A 1 182 ? 10.202 -8.126 -5.412 1.00 91.75 182 ALA A N 1
ATOM 1368 C CA . ALA A 1 182 ? 11.531 -7.521 -5.352 1.00 91.75 182 ALA A CA 1
ATOM 1369 C C . ALA A 1 182 ? 12.646 -8.539 -5.058 1.00 91.75 182 ALA A C 1
ATOM 1371 O O . ALA A 1 182 ? 13.762 -8.406 -5.567 1.00 91.75 182 ALA A O 1
ATOM 1372 N N . THR A 1 183 ? 12.351 -9.550 -4.239 1.00 90.75 183 THR A N 1
ATOM 1373 C CA . THR A 1 183 ? 13.353 -10.489 -3.712 1.00 90.75 183 THR A CA 1
ATOM 1374 C C . THR A 1 183 ? 13.224 -11.890 -4.316 1.00 90.75 183 THR A C 1
ATOM 1376 O O . THR A 1 183 ? 14.222 -12.593 -4.478 1.00 90.75 183 THR A O 1
ATOM 1379 N N . GLY A 1 184 ? 12.015 -12.293 -4.708 1.00 91.94 184 GLY A N 1
ATOM 1380 C CA . GLY A 1 184 ? 11.697 -13.630 -5.209 1.00 91.94 184 GLY A CA 1
ATOM 1381 C C . GLY A 1 184 ? 12.548 -14.091 -6.394 1.00 91.94 184 GLY A C 1
ATOM 1382 O O . GLY A 1 184 ? 13.084 -15.192 -6.306 1.00 91.94 184 GLY A O 1
ATOM 1383 N N . PRO A 1 185 ? 12.794 -13.273 -7.439 1.00 92.69 185 PRO A N 1
ATOM 1384 C CA . PRO A 1 185 ? 13.637 -13.692 -8.563 1.00 92.69 185 PRO A CA 1
ATOM 1385 C C . PRO A 1 185 ? 15.070 -14.076 -8.162 1.00 92.69 185 PRO A C 1
ATOM 1387 O O . PRO A 1 185 ? 15.725 -14.826 -8.876 1.00 92.69 185 PRO A O 1
ATOM 1390 N N . ARG A 1 186 ? 15.567 -13.577 -7.020 1.00 91.06 186 ARG A N 1
ATOM 1391 C CA . ARG A 1 186 ? 16.888 -13.937 -6.479 1.00 91.06 186 ARG A CA 1
ATOM 1392 C C . ARG A 1 186 ? 16.842 -15.185 -5.605 1.00 91.06 186 ARG A C 1
ATOM 1394 O O . ARG A 1 186 ? 17.766 -15.984 -5.653 1.00 91.06 186 ARG A O 1
ATOM 1401 N N . LEU A 1 187 ? 15.797 -15.328 -4.789 1.00 91.81 187 LEU A N 1
ATOM 1402 C CA . LEU A 1 187 ? 15.665 -16.445 -3.844 1.00 91.81 187 LEU A CA 1
ATOM 1403 C C . LEU A 1 187 ? 15.133 -17.721 -4.500 1.00 91.81 187 LEU A C 1
ATOM 1405 O O . LEU A 1 187 ? 15.439 -18.817 -4.046 1.00 91.81 187 LEU A O 1
ATOM 1409 N N . ALA A 1 188 ? 14.331 -17.579 -5.551 1.00 92.62 188 ALA A N 1
ATOM 1410 C CA . ALA A 1 188 ? 13.679 -18.669 -6.259 1.00 92.62 188 ALA A CA 1
ATOM 1411 C C . ALA A 1 188 ? 13.651 -18.379 -7.775 1.00 92.62 188 ALA A C 1
ATOM 1413 O O . ALA A 1 188 ? 12.579 -18.169 -8.346 1.00 92.62 188 ALA A O 1
ATOM 1414 N N . PRO A 1 189 ? 14.819 -18.365 -8.449 1.00 91.62 189 PRO A N 1
ATOM 1415 C CA . PRO A 1 189 ? 14.940 -17.957 -9.854 1.00 91.62 189 PRO A CA 1
ATOM 1416 C C . PRO A 1 189 ? 14.148 -18.835 -10.837 1.00 91.62 189 PRO A C 1
ATOM 1418 O O . PRO A 1 189 ? 13.855 -18.398 -11.944 1.00 91.62 189 PRO A O 1
ATOM 1421 N N . GLY A 1 190 ? 13.777 -20.059 -10.444 1.00 93.50 190 GLY A N 1
ATOM 1422 C CA . GLY A 1 190 ? 12.957 -20.965 -11.257 1.00 93.50 190 GLY A CA 1
ATOM 1423 C C . GLY A 1 190 ? 11.448 -20.700 -11.199 1.00 93.50 190 GLY A C 1
ATOM 1424 O O . GLY A 1 190 ? 10.697 -21.349 -11.923 1.00 93.50 190 GLY A O 1
ATOM 1425 N N . ILE A 1 191 ? 10.979 -19.783 -10.345 1.00 94.31 191 ILE A N 1
ATOM 1426 C CA . ILE A 1 191 ? 9.551 -19.480 -10.209 1.00 94.31 191 ILE A CA 1
ATOM 1427 C C . ILE A 1 191 ? 9.191 -18.301 -11.126 1.00 94.31 191 ILE A C 1
ATOM 1429 O O . ILE A 1 191 ? 9.815 -17.241 -11.025 1.00 94.31 191 ILE A O 1
ATOM 1433 N N . PRO A 1 192 ? 8.160 -18.426 -11.988 1.00 94.75 192 PRO A N 1
ATOM 1434 C CA . PRO A 1 192 ? 7.716 -17.324 -12.833 1.00 94.75 192 PRO A CA 1
ATOM 1435 C C . PRO A 1 192 ? 7.371 -16.076 -12.015 1.00 94.75 192 PRO A C 1
ATOM 1437 O O . PRO A 1 192 ? 6.690 -16.167 -10.993 1.00 94.75 192 PRO A O 1
ATOM 1440 N N . ALA A 1 193 ? 7.768 -14.897 -12.503 1.00 91.19 193 ALA A N 1
ATOM 1441 C CA . ALA A 1 193 ? 7.556 -13.630 -11.798 1.00 91.19 193 ALA A CA 1
ATOM 1442 C C . ALA A 1 193 ? 6.093 -13.435 -11.367 1.00 91.19 193 ALA A C 1
ATOM 1444 O O . ALA A 1 193 ? 5.836 -13.065 -10.226 1.00 91.19 193 ALA A O 1
ATOM 1445 N N . VAL A 1 194 ? 5.141 -13.769 -12.245 1.00 91.50 194 VAL A N 1
ATOM 1446 C CA . VAL A 1 194 ? 3.698 -13.703 -11.963 1.00 91.50 194 VAL A CA 1
ATOM 1447 C C . VAL A 1 194 ? 3.282 -14.516 -10.741 1.00 91.50 194 VAL A C 1
ATOM 1449 O O . VAL A 1 194 ? 2.488 -14.040 -9.939 1.00 91.50 194 VAL A O 1
ATOM 1452 N N . VAL A 1 195 ? 3.864 -15.700 -10.542 1.00 94.81 195 VAL A N 1
ATOM 1453 C CA . VAL A 1 195 ? 3.578 -16.547 -9.379 1.00 94.81 195 VAL A CA 1
ATOM 1454 C C . VAL A 1 195 ? 4.144 -15.914 -8.111 1.00 94.81 195 VAL A C 1
ATOM 1456 O O . VAL A 1 195 ? 3.468 -15.902 -7.086 1.00 94.81 195 VAL A O 1
ATOM 1459 N N . LEU A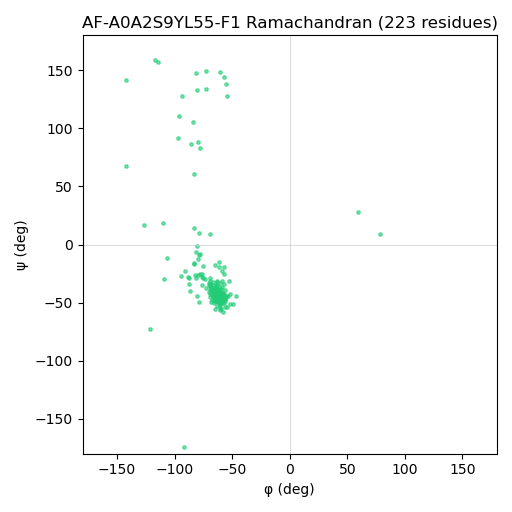 1 196 ? 5.347 -15.336 -8.183 1.00 94.19 196 LEU A N 1
ATOM 1460 C CA . LEU A 1 196 ? 5.983 -14.685 -7.037 1.00 94.19 196 LEU A CA 1
ATOM 1461 C C . LEU A 1 196 ? 5.154 -13.508 -6.512 1.00 94.19 196 LEU A C 1
ATOM 1463 O O . LEU A 1 196 ? 4.992 -13.379 -5.301 1.00 94.19 196 LEU A O 1
ATOM 1467 N N . TRP A 1 197 ? 4.607 -12.669 -7.396 1.00 92.44 197 TRP A N 1
ATOM 1468 C CA . TRP A 1 197 ? 3.885 -11.469 -6.968 1.00 92.44 197 TRP A CA 1
ATOM 1469 C C . TRP A 1 197 ? 2.364 -11.651 -6.836 1.00 92.44 197 TRP A C 1
ATOM 1471 O O . TRP A 1 197 ? 1.759 -10.989 -5.998 1.00 92.44 197 TRP A O 1
ATOM 1481 N N . LEU A 1 198 ? 1.721 -12.576 -7.563 1.00 93.50 198 LEU A N 1
ATOM 1482 C CA . LEU A 1 198 ? 0.305 -12.910 -7.320 1.00 93.50 198 LEU A CA 1
ATOM 1483 C C . LEU A 1 198 ? 0.106 -13.908 -6.180 1.00 93.50 198 LEU A C 1
ATOM 1485 O O . LEU A 1 198 ? -0.956 -13.899 -5.556 1.00 93.50 198 LEU A O 1
ATOM 1489 N N . GLY A 1 199 ? 1.104 -14.747 -5.894 1.00 95.62 199 GLY A N 1
ATOM 1490 C CA . GLY A 1 199 ? 1.032 -15.804 -4.885 1.00 95.62 199 GLY A CA 1
ATOM 1491 C C . GLY A 1 199 ? 0.510 -15.326 -3.525 1.00 95.62 199 GLY A C 1
ATOM 1492 O O . GLY A 1 199 ? -0.466 -15.899 -3.038 1.00 95.62 199 GLY A O 1
ATOM 1493 N N . PRO A 1 200 ? 1.065 -14.249 -2.929 1.00 95.56 200 PRO A N 1
ATOM 1494 C CA . PRO A 1 200 ? 0.565 -13.718 -1.663 1.00 95.56 200 PRO A CA 1
ATOM 1495 C C . PRO A 1 200 ? -0.920 -13.345 -1.714 1.00 95.56 200 PRO A C 1
ATOM 1497 O O . PRO A 1 200 ? -1.667 -13.697 -0.807 1.00 95.56 200 PRO A O 1
ATOM 1500 N N . THR A 1 201 ? -1.373 -12.689 -2.785 1.00 94.38 201 THR A N 1
ATOM 1501 C CA . THR A 1 201 ? -2.783 -12.301 -2.950 1.00 94.38 201 THR A CA 1
ATOM 1502 C C . THR A 1 201 ? -3.691 -13.522 -3.065 1.00 94.38 201 THR A C 1
ATOM 1504 O O . THR A 1 201 ? -4.694 -13.597 -2.356 1.00 94.38 201 THR A O 1
ATOM 1507 N N . VAL A 1 202 ? -3.329 -14.496 -3.905 1.00 95.69 202 VAL A N 1
ATOM 1508 C CA . VAL A 1 202 ? -4.116 -15.721 -4.127 1.00 95.69 202 VAL A CA 1
ATOM 1509 C C . VAL A 1 202 ? -4.246 -16.550 -2.848 1.00 95.69 202 VAL A C 1
ATOM 1511 O O . VAL A 1 202 ? -5.324 -17.066 -2.566 1.00 95.69 202 VAL A O 1
ATOM 1514 N N . LEU A 1 203 ? -3.178 -16.653 -2.053 1.00 96.00 203 LEU A N 1
ATOM 1515 C CA . LEU A 1 203 ? -3.170 -17.459 -0.830 1.00 96.00 203 LEU A CA 1
ATOM 1516 C C . LEU A 1 203 ? -3.825 -16.745 0.357 1.00 96.00 203 LEU A C 1
ATOM 1518 O O . LEU A 1 203 ? -4.602 -17.346 1.098 1.00 96.00 203 LEU A O 1
ATOM 1522 N N . LEU A 1 204 ? -3.517 -15.464 0.563 1.00 94.81 204 LEU A N 1
ATOM 1523 C CA . LEU A 1 204 ? -3.901 -14.761 1.788 1.00 94.81 204 LEU A CA 1
ATOM 1524 C C . LEU A 1 204 ? -5.289 -14.131 1.714 1.00 94.81 204 LEU A C 1
ATOM 1526 O O . LEU A 1 204 ? -5.954 -14.035 2.741 1.00 94.81 204 LEU A O 1
ATOM 1530 N N . THR A 1 205 ? -5.766 -13.732 0.535 1.00 93.56 205 THR A N 1
ATOM 1531 C CA . THR A 1 205 ? -7.119 -13.166 0.391 1.00 93.56 205 THR A CA 1
ATOM 1532 C C . THR A 1 205 ? -8.214 -14.109 0.911 1.00 93.56 205 THR A C 1
ATOM 1534 O O . THR A 1 205 ? -8.980 -13.682 1.779 1.00 93.56 205 THR A O 1
ATOM 1537 N N . PRO A 1 206 ? -8.307 -15.387 0.474 1.00 92.56 206 PRO A N 1
ATOM 1538 C CA . PRO A 1 206 ? -9.325 -16.299 0.999 1.00 92.56 206 PRO A CA 1
ATOM 1539 C C . PRO A 1 206 ? -9.148 -16.566 2.500 1.00 92.56 206 PRO A C 1
ATOM 1541 O O . PRO A 1 206 ? -1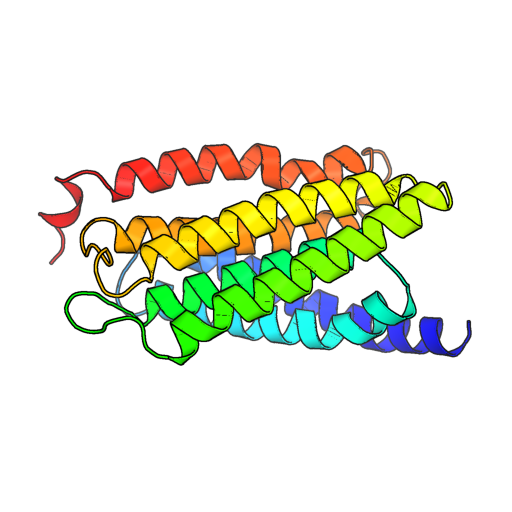0.139 -16.632 3.229 1.00 92.56 206 PRO A O 1
ATOM 1544 N N . LEU A 1 207 ? -7.901 -16.642 2.978 1.00 91.50 207 LEU A N 1
ATOM 1545 C CA . LEU A 1 207 ? -7.587 -16.808 4.396 1.00 91.50 207 LEU A CA 1
ATOM 1546 C C . LEU A 1 207 ? -8.133 -15.643 5.240 1.00 91.50 207 LEU A C 1
ATOM 1548 O O . LEU A 1 207 ? -8.796 -15.870 6.251 1.00 91.50 207 LEU A O 1
ATOM 1552 N N . PHE A 1 208 ? -7.909 -14.396 4.817 1.00 90.50 208 PHE A N 1
ATOM 1553 C CA . PHE A 1 208 ? -8.415 -13.216 5.522 1.00 90.50 208 PHE A CA 1
ATOM 1554 C C . PHE A 1 208 ? -9.937 -13.075 5.439 1.00 90.50 208 PHE A C 1
ATOM 1556 O O . PHE A 1 208 ? -10.545 -12.648 6.419 1.00 90.50 208 PHE A O 1
ATOM 1563 N N . ILE A 1 209 ? -10.569 -13.472 4.328 1.00 87.94 209 ILE A N 1
ATOM 1564 C CA . ILE A 1 209 ? -12.038 -13.526 4.231 1.00 87.94 209 ILE A CA 1
ATOM 1565 C C . ILE A 1 209 ? -12.600 -14.512 5.260 1.00 87.94 209 ILE A C 1
ATOM 1567 O O . ILE A 1 209 ? -13.553 -14.189 5.971 1.00 87.94 209 ILE A O 1
ATOM 1571 N N . TRP A 1 210 ? -12.004 -15.702 5.366 1.00 87.19 210 TRP A N 1
ATOM 1572 C CA . TRP A 1 210 ? -12.409 -16.704 6.351 1.00 87.19 210 TRP A CA 1
ATOM 1573 C C . TRP A 1 210 ? -12.230 -16.201 7.790 1.00 87.19 210 TRP A C 1
ATOM 1575 O O . TRP A 1 210 ? -13.169 -16.290 8.582 1.00 87.19 210 TRP A O 1
ATOM 1585 N N . PHE A 1 211 ? -11.080 -15.600 8.115 1.00 82.12 211 PHE A N 1
ATOM 1586 C CA . PHE A 1 211 ? -10.839 -15.011 9.436 1.00 82.12 211 PHE A CA 1
ATOM 1587 C C . PHE A 1 211 ? -11.797 -13.861 9.763 1.00 82.12 211 PHE A C 1
ATOM 1589 O O . PHE A 1 211 ? -12.297 -13.792 10.885 1.00 82.12 211 PHE A O 1
ATOM 1596 N N . GLY A 1 212 ? -12.073 -12.969 8.806 1.00 77.81 212 GLY A N 1
ATOM 1597 C CA . GLY A 1 212 ? -12.984 -11.837 8.995 1.00 77.81 212 GLY A CA 1
ATOM 1598 C C . GLY A 1 212 ? -14.391 -12.292 9.381 1.00 77.81 212 GLY A C 1
ATOM 1599 O O . GLY A 1 212 ? -14.934 -11.828 10.382 1.00 77.81 212 GLY A O 1
ATOM 1600 N N . ARG A 1 213 ? -14.922 -13.304 8.681 1.00 78.88 213 ARG A N 1
ATOM 1601 C CA . ARG A 1 213 ? -16.248 -13.881 8.968 1.00 78.88 213 ARG A CA 1
ATOM 1602 C C . ARG A 1 213 ? -16.380 -14.442 10.384 1.00 78.88 213 ARG A C 1
ATOM 1604 O O . ARG A 1 213 ? -17.473 -14.422 10.932 1.00 78.88 213 ARG A O 1
ATOM 1611 N N . GLN A 1 214 ? -15.300 -14.948 10.983 1.00 75.31 214 GLN A N 1
ATOM 1612 C CA . GLN A 1 214 ? -15.334 -15.445 12.366 1.00 75.31 214 GLN A CA 1
ATOM 1613 C C . GLN A 1 214 ? -15.403 -14.320 13.400 1.00 75.31 214 GLN A C 1
ATOM 1615 O O . GLN A 1 214 ? -15.945 -14.514 14.484 1.00 75.31 214 GLN A O 1
ATOM 1620 N N . GLN A 1 215 ? -14.846 -13.151 13.079 1.00 70.62 215 GLN A N 1
ATOM 1621 C CA . GLN A 1 215 ? -14.840 -11.998 13.981 1.00 70.62 215 GLN A CA 1
ATOM 1622 C C . GLN A 1 215 ? -16.178 -11.248 13.966 1.00 70.62 215 GLN A C 1
ATOM 1624 O O . GLN A 1 215 ? -16.536 -10.641 14.971 1.00 70.62 215 GLN A O 1
ATOM 1629 N N . GLU A 1 216 ? -16.921 -11.327 12.859 1.00 64.12 216 GLU A N 1
ATOM 1630 C CA . GLU A 1 216 ? -18.249 -10.721 12.680 1.00 64.12 216 GLU A CA 1
ATOM 1631 C C . GLU A 1 216 ? -19.388 -11.532 13.346 1.00 64.12 216 GLU A C 1
ATOM 1633 O O . GLU A 1 216 ? -20.514 -11.046 13.426 1.00 64.12 216 GLU A O 1
ATOM 1638 N N . GLN A 1 217 ? -19.142 -12.753 13.854 1.00 56.34 217 GLN A N 1
ATOM 1639 C CA . GLN A 1 217 ? -20.213 -13.561 14.456 1.00 56.34 217 GLN A CA 1
ATOM 1640 C C . GLN A 1 217 ? -20.663 -13.034 15.840 1.00 56.34 217 GLN A C 1
ATOM 1642 O O . GLN A 1 217 ? -19.808 -12.821 16.711 1.00 56.34 217 GLN A O 1
ATOM 1647 N N . PRO A 1 218 ? -21.988 -12.924 16.098 1.00 43.41 218 PRO A N 1
ATOM 1648 C CA . PRO A 1 218 ? -22.563 -12.326 17.316 1.00 43.41 218 PRO A CA 1
ATOM 1649 C C . PRO A 1 218 ? -22.120 -12.948 18.654 1.00 43.41 218 PRO A C 1
ATOM 1651 O O . PRO A 1 218 ? -22.223 -12.302 19.692 1.00 43.41 218 PRO A O 1
ATOM 1654 N N . GLY A 1 219 ? -21.598 -14.180 18.655 1.00 46.44 219 GLY A N 1
ATOM 1655 C CA . GLY A 1 219 ? -21.128 -14.871 19.863 1.00 46.44 219 GLY A CA 1
ATOM 1656 C C . GLY A 1 219 ? -19.705 -14.514 20.314 1.00 46.44 219 GLY A C 1
ATOM 1657 O O . GLY A 1 219 ? -19.362 -14.753 21.464 1.00 46.44 219 GLY A O 1
ATOM 1658 N N . SER A 1 220 ? -18.867 -13.902 19.463 1.00 47.38 220 SER A N 1
ATOM 1659 C CA . SER A 1 220 ? -17.466 -13.603 19.831 1.00 47.38 220 SER A CA 1
ATOM 1660 C C . SER A 1 220 ? -17.308 -12.355 20.714 1.00 47.38 220 SER A C 1
ATOM 1662 O O . SER A 1 220 ? -16.221 -12.094 21.238 1.00 47.38 220 SER A O 1
ATOM 1664 N N . ALA A 1 221 ? -18.372 -11.556 20.842 1.00 44.81 221 ALA A N 1
ATOM 1665 C CA . ALA A 1 221 ? -18.426 -10.362 21.681 1.00 44.81 221 ALA A CA 1
ATOM 1666 C C . ALA A 1 221 ? -18.939 -10.655 23.103 1.00 44.81 221 ALA A C 1
ATOM 1668 O O . ALA A 1 221 ? -18.624 -9.896 24.013 1.00 44.81 221 ALA A O 1
ATOM 1669 N N . ALA A 1 222 ? -19.680 -11.754 23.296 1.00 39.09 222 ALA A N 1
ATOM 1670 C CA . ALA A 1 222 ? -20.284 -12.125 24.578 1.00 39.09 222 ALA A CA 1
ATOM 1671 C C . ALA A 1 222 ? -19.278 -12.693 25.604 1.00 39.09 222 ALA A C 1
ATOM 1673 O O . ALA A 1 222 ? -19.552 -12.650 26.797 1.00 39.09 222 ALA A O 1
ATOM 1674 N N . ASP A 1 223 ? -18.099 -13.142 25.154 1.00 36.88 223 ASP A N 1
ATOM 1675 C CA . ASP A 1 223 ? -17.063 -13.782 25.988 1.00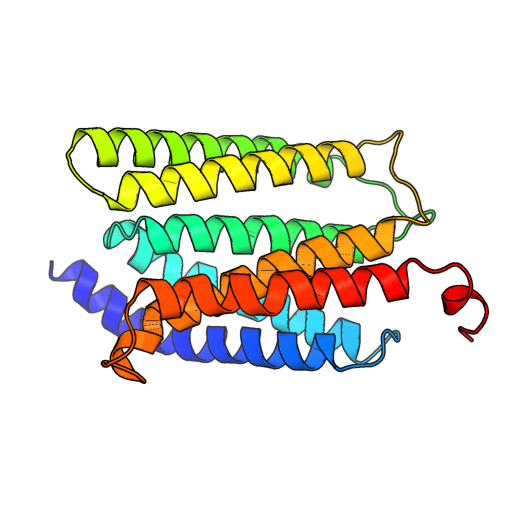 36.88 223 ASP A CA 1
ATOM 1676 C C . ASP A 1 223 ? -15.799 -12.923 26.196 1.00 36.88 223 ASP A C 1
ATOM 1678 O O . ASP A 1 223 ? -14.724 -13.430 26.532 1.00 36.88 223 ASP A O 1
ATOM 1682 N N . ARG A 1 224 ? -15.872 -11.606 25.969 1.00 42.25 224 ARG A N 1
ATOM 1683 C CA . ARG A 1 224 ? -14.714 -10.722 26.184 1.00 42.25 224 ARG A CA 1
ATOM 1684 C C . ARG A 1 224 ? -14.801 -10.074 27.573 1.00 42.25 224 ARG A C 1
ATOM 1686 O O . ARG A 1 224 ? -15.686 -9.240 27.752 1.00 42.25 224 ARG A O 1
ATOM 1693 N N . PRO A 1 225 ? -13.922 -10.438 28.531 1.00 38.97 225 PRO A N 1
ATOM 1694 C CA . PRO A 1 225 ? -13.794 -9.705 29.789 1.00 38.97 225 PRO A CA 1
ATOM 1695 C C . PRO A 1 225 ? -13.274 -8.279 29.565 1.00 38.97 225 PRO A C 1
ATOM 1697 O O . PRO A 1 225 ? -12.540 -8.053 28.569 1.00 38.97 225 PRO A O 1
#

Solvent-accessible surface area (backbone atoms only — not comparable to full-atom values): 11729 Å² total; per-residue (Å²): 112,71,65,60,52,54,48,40,69,63,30,48,61,56,21,50,55,34,38,48,50,13,53,52,25,42,54,50,24,69,72,38,64,97,46,100,54,65,17,58,51,25,44,48,50,15,53,53,27,41,52,52,20,49,63,47,40,44,63,48,38,63,78,63,64,39,58,67,60,50,48,38,49,51,48,24,52,52,25,38,51,51,17,54,49,41,71,68,42,47,56,90,84,37,74,74,50,71,66,61,60,51,49,35,61,54,50,44,50,52,33,50,52,48,23,52,52,11,51,53,36,38,76,74,69,36,74,66,14,58,55,26,34,52,51,21,55,54,48,45,51,51,37,53,51,52,47,54,42,56,31,95,89,57,66,51,62,81,54,44,63,51,54,27,48,53,19,43,50,51,16,50,36,31,49,48,17,49,49,26,54,74,45,29,62,77,80,42,66,89,54,58,67,66,55,43,33,46,42,42,47,70,59,44,50,61,53,50,55,56,54,43,58,61,69,68,40,82,69,67,67,78,76,62,133

Mean predicted aligned error: 5.19 Å

Secondary structure (DSSP, 8-state):
-HHHHHHHHHHHHHHHHHHHHHHHHHHHHHHS-SSSSHHHHHHHHHHHHHHHHHHHHHHHHHHTT-HHHHHHHHHHHHHHHHHHHHHH--TTT----HHHHHHHHHHHHHHHHHHHHHHHHHHTT-THHHHHHHHHHHHHHHHHHHHHHTSTT---TTTHHHHHHHHHHHHHHHHHHHHHHHHHHHH-TTS-HHHHHHHHHHHHHHHHHHHHHHHSSTTSSTT--

Organism: NCBI:txid215803

Foldseek 3Di:
DVVLVVLCVPLVVVLLVLLVQLLVLLVQLVPDDPDDPRNVVSLVSNLVSLVVSLVSCVVNCVVVVPLLLLLLSLQLVLLSVLLVVLVVQQPPVHAQDPVQLVSLVVSLVVLVVQLVVLVVCVVVVNPCSVVSNVSSVVVNVVSVVSNVCRDRPNVDNLCSVLSSLVSSLRNSLSSQLSVQLVCVCPVPVPDDSCCSNCVSVVPRVVVSVVVSVVSSDPVVVVPDD